Protein AF-A0A8T4E6E9-F1 (afdb_monomer)

Radius of gyration: 22.03 Å; Cα contacts (8 Å, |Δi|>4): 291; chains: 1; bounding box: 49×46×66 Å

Nearest PDB structures (foldseek):
  2xub-assembly1_A  TM=7.483E-01  e=3.415E-03  Homo sapiens
  7ast-assembly1_X  TM=7.505E-01  e=7.362E-03  Homo sapiens
  3fm5-assembly3_D  TM=5.997E-01  e=1.081E-02  Rhodococcus jostii RHA1
  8rxh-assembly1_Sa  TM=5.575E-01  e=7.362E-03  Leishmania major strain Friedlin
  3e6m-assembly1_B  TM=6.150E-01  e=2.824E-02  Ruegeria pomeroyi

Secondary structure (DSSP, 8-state):
-BHHHH-BSS---EETT-BHHHHHHHHHHHT-SEEEEEETTEEEEEEEHHHHHHHHS-HHHHHS-TT-PPPHHHHHT-BHHHH-B--S--B-TTSBHHHHHHHHHHS-SEEEEEETTEEEEEEEHHHHHHHHHHHHHHHHHHHTTS----S-----HHHHHHHHT-SSS-EEHHHHHHHHTS-HHHHHHHHHHHHHTTSEEEEEETTTEEEEEE----

Sequence (218 aa):
MIVRDIMRTNFVSFQADDRLKHILKVFAEKKVSSAPVFDGEDYLGIVSDAMLIKYFLPKKFLFWNAKKEIPIESIKNIIAKNLARKGRMYLKPEQKVESVAVRVSRGDACIPVIENKRVVGIVRKEDLVVKVLLKHFAKKAGEKKMGTERGKELHTELDKILEMVNDGGEVPAWSIAKKLGISLKTVETLAESLERHHLVKTRYAWLGGMKLRRIEDG

Mean predicted aligned error: 14.83 Å

pLDDT: mean 81.07, std 17.16, range [32.94, 98.44]

Foldseek 3Di:
DWQLLLWDQDDDEEEQQAAPVNVVVCCVVVVHFKHWYAPVQATQAMAGVVQVCCVQPPVVCVVPPVPDDDPCVVRGRDGPNVRGDHFPAAAERGHDCVVCLVVQLVGDQWHFHDDPNGRRGIHGNVSCVLSVVVVVLVVVVVCVVPDDDDDDDPPDLLNQVLVVQPPQDKAFLVVSCVVVVHDSVVSVVSQVSCVVVQQWDWDQDPPGGIIIHGDDDD

Structure (mmCIF, N/CA/C/O backbone):
data_AF-A0A8T4E6E9-F1
#
_entry.id   AF-A0A8T4E6E9-F1
#
loop_
_atom_site.group_PDB
_atom_site.id
_atom_site.type_symbol
_atom_site.label_atom_id
_atom_site.label_alt_id
_atom_site.label_comp_id
_atom_site.label_asym_id
_atom_site.label_entity_id
_atom_site.label_seq_id
_atom_site.pdbx_PDB_ins_code
_atom_site.Cartn_x
_atom_site.Cartn_y
_atom_site.Cartn_z
_atom_site.occupancy
_atom_site.B_iso_or_equiv
_atom_site.auth_seq_id
_atom_site.auth_comp_id
_atom_site.auth_asym_id
_atom_site.auth_atom_id
_atom_site.pdbx_PDB_model_num
ATOM 1 N N . MET A 1 1 ? 4.117 13.426 -15.864 1.00 86.06 1 MET A N 1
ATOM 2 C CA . MET A 1 1 ? 3.326 12.261 -15.381 1.00 86.06 1 MET A CA 1
ATOM 3 C C . MET A 1 1 ? 2.461 12.720 -14.220 1.00 86.06 1 MET A C 1
ATOM 5 O O . MET A 1 1 ? 2.935 13.557 -13.459 1.00 86.06 1 MET A O 1
ATOM 9 N N . ILE A 1 2 ? 1.230 12.229 -14.082 1.00 94.44 2 ILE A N 1
ATOM 10 C CA . ILE A 1 2 ? 0.338 12.614 -12.970 1.00 94.44 2 ILE A CA 1
ATOM 11 C C . ILE A 1 2 ? 0.169 11.481 -11.956 1.00 94.44 2 ILE A C 1
ATOM 13 O O . ILE A 1 2 ? 0.493 10.331 -12.242 1.00 94.44 2 ILE A O 1
ATOM 17 N N . VAL A 1 3 ? -0.319 11.799 -10.757 1.00 95.94 3 VAL A N 1
ATOM 18 C CA . VAL A 1 3 ? -0.557 10.826 -9.678 1.00 95.94 3 VAL A CA 1
ATOM 19 C C . VAL A 1 3 ? -1.464 9.687 -10.143 1.00 95.94 3 VAL A C 1
ATOM 21 O O . VAL A 1 3 ? -1.190 8.534 -9.816 1.00 95.94 3 VAL A O 1
ATOM 24 N N . ARG A 1 4 ? -2.482 9.979 -10.962 1.00 95.06 4 ARG A N 1
ATOM 25 C CA . ARG A 1 4 ? -3.377 8.975 -11.563 1.00 95.06 4 ARG A CA 1
ATOM 26 C C . ARG A 1 4 ? -2.624 7.891 -12.346 1.00 95.06 4 ARG A C 1
ATOM 28 O O . ARG A 1 4 ? -3.029 6.736 -12.304 1.00 95.06 4 ARG A O 1
ATOM 35 N N . ASP A 1 5 ? -1.503 8.241 -12.981 1.00 89.88 5 ASP A N 1
ATOM 36 C CA . ASP A 1 5 ? -0.676 7.300 -13.751 1.00 89.88 5 ASP A CA 1
ATOM 37 C C . ASP A 1 5 ? 0.045 6.288 -12.843 1.00 89.88 5 ASP A C 1
ATOM 39 O O . ASP A 1 5 ? 0.384 5.183 -13.270 1.00 89.88 5 ASP A O 1
ATOM 43 N N . ILE A 1 6 ? 0.326 6.671 -11.591 1.00 91.25 6 ILE A N 1
ATOM 44 C CA . ILE A 1 6 ? 1.133 5.866 -10.667 1.00 91.25 6 ILE A CA 1
ATOM 45 C C . ILE A 1 6 ? 0.334 5.250 -9.522 1.00 91.25 6 ILE A C 1
ATOM 47 O O . ILE A 1 6 ? 0.779 4.254 -8.949 1.00 91.25 6 ILE A O 1
ATOM 51 N N . MET A 1 7 ? -0.848 5.775 -9.206 1.00 94.06 7 MET A N 1
ATOM 52 C CA . MET A 1 7 ? -1.654 5.263 -8.103 1.00 94.06 7 MET A CA 1
ATOM 53 C C . MET A 1 7 ? -2.074 3.806 -8.322 1.00 94.06 7 MET A C 1
ATOM 55 O O . MET A 1 7 ? -2.117 3.289 -9.443 1.00 94.06 7 MET A O 1
ATOM 59 N N . ARG A 1 8 ? -2.366 3.123 -7.220 1.00 93.69 8 ARG A N 1
ATOM 60 C CA . ARG A 1 8 ? -3.008 1.810 -7.200 1.00 93.69 8 ARG A CA 1
ATOM 61 C C . ARG A 1 8 ? -4.472 1.999 -6.847 1.00 93.69 8 ARG A C 1
ATOM 63 O O . ARG A 1 8 ? -4.766 2.599 -5.818 1.00 93.69 8 ARG A O 1
ATOM 70 N N . THR A 1 9 ? -5.361 1.474 -7.680 1.00 94.19 9 THR A N 1
ATOM 71 C CA . THR A 1 9 ? -6.816 1.477 -7.451 1.00 94.19 9 THR A CA 1
ATOM 72 C C . THR A 1 9 ? -7.289 0.201 -6.761 1.00 94.19 9 THR A C 1
ATOM 74 O O . THR A 1 9 ? -8.241 0.244 -5.995 1.00 94.19 9 THR A O 1
ATOM 77 N N . ASN A 1 10 ? -6.582 -0.915 -6.957 1.00 92.06 10 ASN A N 1
ATOM 78 C CA . ASN A 1 10 ? -6.750 -2.126 -6.161 1.00 92.06 10 ASN A CA 1
ATOM 79 C C . ASN A 1 10 ? -5.718 -2.137 -5.027 1.00 92.06 10 ASN A C 1
ATOM 81 O O . ASN A 1 10 ? -4.511 -2.271 -5.268 1.00 92.06 10 ASN A O 1
ATOM 85 N N . PHE A 1 11 ? -6.184 -1.950 -3.796 1.00 94.50 11 PHE A N 1
ATOM 86 C CA . PHE A 1 11 ? -5.339 -1.875 -2.615 1.00 94.50 11 PHE A CA 1
ATOM 87 C C . PHE A 1 11 ? -5.984 -2.559 -1.414 1.00 94.50 11 PHE A C 1
ATOM 89 O O . PHE A 1 11 ? -7.198 -2.648 -1.293 1.00 94.50 11 PHE A O 1
ATOM 96 N N . VAL A 1 12 ? -5.130 -3.028 -0.506 1.00 96.12 12 VAL A N 1
ATOM 97 C CA . VAL A 1 12 ? -5.556 -3.530 0.801 1.00 96.12 12 VAL A CA 1
ATOM 98 C C . VAL A 1 12 ? -6.102 -2.368 1.628 1.00 96.12 12 VAL A C 1
ATOM 100 O O . VAL A 1 12 ? -5.441 -1.333 1.733 1.00 96.12 12 VAL A O 1
ATOM 103 N N . SER A 1 13 ? -7.254 -2.579 2.251 1.00 97.19 13 SER A N 1
ATOM 104 C CA . SER A 1 13 ? -7.888 -1.686 3.219 1.00 97.19 13 SER A CA 1
ATOM 105 C C . SER A 1 13 ? -8.542 -2.494 4.336 1.00 97.19 13 SER A C 1
ATOM 107 O O . SER A 1 13 ? -8.734 -3.699 4.186 1.00 97.19 13 SER A O 1
ATOM 109 N N . PHE A 1 14 ? -8.909 -1.819 5.422 1.00 98.31 14 PHE A N 1
ATOM 110 C CA . PHE A 1 14 ? -9.628 -2.411 6.550 1.00 98.31 14 PHE A CA 1
ATOM 111 C C . PHE A 1 14 ? -10.886 -1.614 6.886 1.00 98.31 14 PHE A C 1
ATOM 113 O O . PHE A 1 14 ? -10.935 -0.405 6.648 1.00 98.31 14 PHE A O 1
ATOM 120 N N . GLN A 1 15 ? -11.872 -2.285 7.464 1.00 98.44 15 GLN A N 1
ATOM 121 C CA . GLN A 1 15 ? -13.017 -1.665 8.119 1.00 98.44 15 GLN A CA 1
ATOM 122 C C . GLN A 1 15 ? -12.699 -1.353 9.584 1.00 98.44 15 GLN A C 1
ATOM 124 O O . GLN A 1 15 ? -11.760 -1.887 10.175 1.00 98.44 15 GLN A O 1
ATOM 129 N N . ALA A 1 16 ? -13.455 -0.432 10.172 1.00 98.19 16 ALA A N 1
ATOM 130 C CA . ALA A 1 16 ? -13.197 0.129 11.491 1.00 98.19 16 ALA A CA 1
ATOM 131 C C . ALA A 1 16 ? -13.168 -0.936 12.603 1.00 98.19 16 ALA A C 1
ATOM 133 O O . ALA A 1 16 ? -12.412 -0.794 13.570 1.00 98.19 16 ALA A O 1
ATOM 134 N N . ASP A 1 17 ? -13.962 -1.992 12.446 1.00 97.94 17 ASP A N 1
ATOM 135 C CA . ASP A 1 17 ? -14.142 -3.121 13.356 1.00 97.94 17 ASP A CA 1
ATOM 136 C C . ASP A 1 17 ? -13.163 -4.287 13.113 1.00 97.94 17 ASP A C 1
ATOM 138 O O . ASP A 1 17 ? -13.112 -5.221 13.921 1.00 97.94 17 ASP A O 1
ATOM 142 N N . ASP A 1 18 ? -12.322 -4.214 12.073 1.00 98.00 18 ASP A N 1
ATOM 143 C CA . ASP A 1 18 ? -11.308 -5.233 11.805 1.00 98.00 18 ASP A CA 1
ATOM 144 C C . ASP A 1 18 ? -10.336 -5.369 12.977 1.00 98.00 18 ASP A C 1
ATOM 146 O O . ASP A 1 18 ? -9.702 -4.412 13.426 1.00 98.00 18 ASP A O 1
ATOM 150 N N . ARG A 1 19 ? -10.168 -6.600 13.464 1.00 96.06 19 ARG A N 1
ATOM 151 C CA . ARG A 1 19 ? -9.302 -6.888 14.614 1.00 96.06 19 ARG A CA 1
ATOM 152 C C . ARG A 1 19 ? -7.826 -6.809 14.243 1.00 96.06 19 ARG A C 1
ATOM 154 O O . ARG A 1 19 ? -7.421 -7.256 13.170 1.00 96.06 19 ARG A O 1
ATOM 161 N N . LEU A 1 20 ? -6.985 -6.408 15.198 1.00 94.00 20 LEU A N 1
ATOM 162 C CA . LEU A 1 20 ? -5.522 -6.388 15.055 1.00 94.00 20 LEU A CA 1
ATOM 163 C C . LEU A 1 20 ? -4.954 -7.704 14.499 1.00 94.00 20 LEU A C 1
ATOM 165 O O . LEU A 1 20 ? -4.081 -7.682 13.636 1.00 94.00 20 LEU A O 1
ATOM 169 N N . LYS A 1 21 ? -5.470 -8.857 14.947 1.00 92.38 21 LYS A N 1
ATOM 170 C CA . LYS A 1 21 ? -5.057 -10.174 14.432 1.00 92.38 21 LYS A CA 1
ATOM 171 C C . LYS A 1 21 ? -5.261 -10.294 12.917 1.00 92.38 21 LYS A C 1
ATOM 173 O O . LYS A 1 21 ? -4.400 -10.844 12.234 1.00 92.38 21 LYS A O 1
ATOM 178 N N . HIS A 1 22 ? -6.386 -9.798 12.399 1.00 95.50 22 HIS A N 1
ATOM 179 C CA . HIS A 1 22 ? -6.665 -9.794 10.965 1.00 95.50 22 HIS A CA 1
ATOM 180 C C . HIS A 1 22 ? -5.711 -8.850 10.227 1.00 95.50 22 HIS A C 1
ATOM 182 O O . HIS A 1 22 ? -5.086 -9.265 9.253 1.00 95.50 22 HIS A O 1
ATOM 188 N N . ILE A 1 23 ? -5.507 -7.638 10.754 1.00 95.62 23 ILE A N 1
ATOM 189 C CA . ILE A 1 23 ? -4.577 -6.647 10.192 1.00 95.62 23 ILE A CA 1
ATOM 190 C C . ILE A 1 23 ? -3.166 -7.233 10.048 1.00 95.62 23 ILE A C 1
ATOM 192 O O . ILE A 1 23 ? -2.586 -7.192 8.964 1.00 95.62 23 ILE A O 1
ATOM 196 N N . LEU A 1 24 ? -2.631 -7.832 11.118 1.00 92.75 24 LEU A N 1
ATOM 197 C CA . LEU A 1 24 ? -1.299 -8.447 11.124 1.00 92.75 24 LEU A CA 1
ATOM 198 C C . LEU A 1 24 ? -1.190 -9.607 10.125 1.00 92.75 24 LEU A C 1
ATOM 200 O O . LEU A 1 24 ? -0.190 -9.711 9.414 1.00 92.75 24 LEU A O 1
ATOM 204 N N . LYS A 1 25 ? -2.225 -10.453 10.038 1.00 94.50 25 LYS A N 1
ATOM 205 C CA . LYS A 1 25 ? -2.287 -11.554 9.066 1.00 94.50 25 LYS A CA 1
ATOM 206 C C . LYS A 1 25 ? -2.236 -11.023 7.631 1.00 94.50 25 LYS A C 1
ATOM 208 O O . LYS A 1 25 ? -1.412 -11.475 6.843 1.00 94.50 25 LYS A O 1
ATOM 213 N N . VAL A 1 26 ? -3.063 -10.028 7.309 1.00 96.19 26 VAL A N 1
ATOM 214 C CA . VAL A 1 26 ? -3.109 -9.421 5.971 1.00 96.19 26 VAL A CA 1
ATOM 215 C C . VAL A 1 26 ? -1.792 -8.725 5.626 1.00 96.19 26 VAL A C 1
ATOM 217 O O . VAL A 1 26 ? -1.316 -8.860 4.500 1.00 96.19 26 VAL A O 1
ATOM 220 N N . PHE A 1 27 ? -1.168 -8.023 6.575 1.00 93.19 27 PHE A N 1
ATOM 221 C CA . PHE A 1 27 ? 0.150 -7.409 6.381 1.00 93.19 27 PHE A CA 1
ATOM 222 C C . PHE A 1 27 ? 1.214 -8.444 6.005 1.00 93.19 27 PHE A C 1
ATOM 224 O O . PHE A 1 27 ? 1.937 -8.245 5.025 1.00 93.19 27 PHE A O 1
ATOM 231 N N . ALA A 1 28 ? 1.257 -9.573 6.719 1.00 89.44 28 ALA A N 1
ATOM 232 C CA . ALA A 1 28 ? 2.180 -10.667 6.433 1.00 89.44 28 ALA A CA 1
ATOM 233 C C . ALA A 1 28 ? 1.902 -11.326 5.068 1.00 89.44 28 ALA A C 1
ATOM 235 O O . ALA A 1 28 ? 2.810 -11.463 4.249 1.00 89.44 28 ALA A O 1
ATOM 236 N N . GLU A 1 29 ? 0.647 -11.687 4.791 1.00 93.62 29 GLU A N 1
ATOM 237 C CA . GLU A 1 29 ? 0.257 -12.407 3.570 1.00 93.62 29 GLU A CA 1
ATOM 238 C C . GLU A 1 29 ? 0.393 -11.554 2.306 1.00 93.62 29 GLU A C 1
ATOM 240 O O . GLU A 1 29 ? 0.861 -12.028 1.271 1.00 93.62 29 GLU A O 1
ATOM 245 N N . LYS A 1 30 ? -0.015 -10.282 2.372 1.00 90.75 30 LYS A N 1
ATOM 246 C CA . LYS A 1 30 ? 0.002 -9.366 1.222 1.00 90.75 30 LYS A CA 1
ATOM 247 C C . LYS A 1 30 ? 1.312 -8.592 1.097 1.00 90.75 30 LYS A C 1
ATOM 249 O O . LYS A 1 30 ? 1.458 -7.832 0.140 1.00 90.75 30 LYS A O 1
ATOM 254 N N . LYS A 1 31 ? 2.254 -8.782 2.032 1.00 88.69 31 LYS A N 1
ATOM 255 C CA . LYS A 1 31 ? 3.541 -8.069 2.105 1.00 88.69 31 LYS A CA 1
ATOM 256 C C . LYS A 1 31 ? 3.346 -6.550 2.053 1.00 88.69 31 LYS A C 1
ATOM 258 O O . LYS A 1 31 ? 3.978 -5.848 1.264 1.00 88.69 31 LYS A O 1
ATOM 263 N N . VAL A 1 32 ? 2.417 -6.048 2.867 1.00 90.50 32 VAL A N 1
ATOM 264 C CA . VAL A 1 32 ? 2.116 -4.615 2.985 1.00 90.50 32 VAL A CA 1
ATOM 265 C C . VAL A 1 32 ? 2.365 -4.156 4.416 1.00 90.50 32 VAL A C 1
ATOM 267 O O . VAL A 1 32 ? 2.045 -4.865 5.360 1.00 90.50 32 VAL A O 1
ATOM 270 N N . SER A 1 33 ? 2.926 -2.962 4.574 1.00 90.56 33 SER A N 1
ATOM 271 C CA . SER A 1 33 ? 3.260 -2.368 5.878 1.00 90.56 33 SER A CA 1
ATOM 272 C C . SER A 1 33 ? 2.248 -1.323 6.342 1.00 90.56 33 SER A C 1
ATOM 274 O O . SER A 1 33 ? 2.313 -0.837 7.469 1.00 90.56 33 SER A O 1
ATOM 276 N N . SER A 1 34 ? 1.321 -0.925 5.469 1.00 93.88 34 SER A N 1
ATOM 277 C CA . SER A 1 34 ? 0.279 0.046 5.787 1.00 93.88 34 SER A CA 1
ATOM 278 C C . SER A 1 34 ? -0.921 -0.058 4.853 1.00 93.88 34 SER A C 1
ATOM 280 O O . SER A 1 34 ? -0.789 -0.489 3.703 1.00 93.88 34 SER A O 1
ATOM 282 N N . ALA A 1 35 ? -2.085 0.346 5.359 1.00 96.06 35 ALA A N 1
ATOM 283 C CA . ALA A 1 35 ? -3.343 0.333 4.626 1.00 96.06 35 ALA A CA 1
ATOM 284 C C . ALA A 1 35 ? -4.316 1.412 5.146 1.00 96.06 35 ALA A C 1
ATOM 286 O O . ALA A 1 35 ? -4.286 1.736 6.339 1.00 96.06 35 ALA A O 1
ATOM 287 N N . PRO A 1 36 ? -5.186 1.958 4.279 1.00 96.81 36 PRO A N 1
ATOM 288 C CA . PRO A 1 36 ? -6.325 2.777 4.687 1.00 96.81 36 PRO A CA 1
ATOM 289 C C . PRO A 1 36 ? -7.320 2.004 5.566 1.00 96.81 36 PRO A C 1
ATOM 291 O O . PRO A 1 36 ? -7.522 0.804 5.378 1.00 96.81 36 PRO A O 1
ATOM 294 N N . VAL A 1 37 ? -7.967 2.717 6.484 1.00 97.88 37 VAL A N 1
ATOM 295 C CA . VAL A 1 37 ? -9.061 2.234 7.333 1.00 97.88 37 VAL A CA 1
ATOM 296 C C . VAL A 1 37 ? -10.310 3.061 7.047 1.00 97.88 37 VAL A C 1
ATOM 298 O O . VAL A 1 37 ? -10.226 4.292 6.985 1.00 97.88 37 VAL A O 1
ATOM 301 N N . PHE A 1 38 ? -11.449 2.390 6.911 1.00 97.62 38 PHE A N 1
ATOM 302 C CA . PHE A 1 38 ? -12.749 2.990 6.624 1.00 97.62 38 PHE A CA 1
ATOM 303 C C . PHE A 1 38 ? -13.790 2.623 7.688 1.00 97.62 38 PHE A C 1
ATOM 305 O O . PHE A 1 38 ? -13.660 1.597 8.343 1.00 97.62 38 PHE A O 1
ATOM 312 N N . ASP A 1 39 ? -14.804 3.464 7.864 1.00 97.44 39 ASP A N 1
ATOM 313 C CA . ASP A 1 39 ? -16.042 3.178 8.598 1.00 97.44 39 ASP A CA 1
ATOM 314 C C . ASP A 1 39 ? -17.174 3.217 7.562 1.00 97.44 39 ASP A C 1
ATOM 316 O 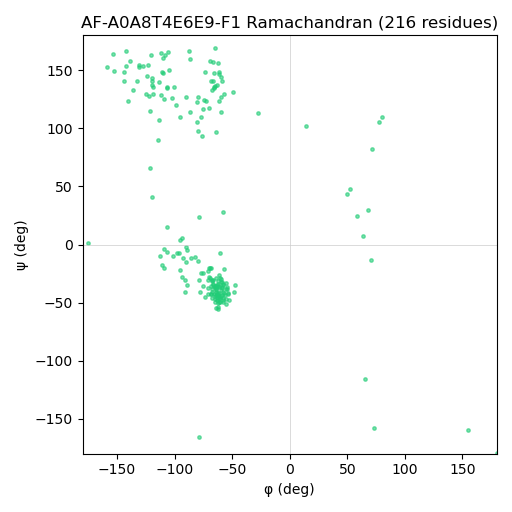O . ASP A 1 39 ? -17.659 4.287 7.192 1.00 97.44 39 ASP A O 1
ATOM 320 N N . GLY A 1 40 ? -17.475 2.070 6.949 1.00 95.94 40 GLY A N 1
ATOM 321 C CA . GLY A 1 40 ? -18.289 2.039 5.735 1.00 95.94 40 GLY A CA 1
ATOM 322 C C . GLY A 1 40 ? -17.563 2.717 4.568 1.00 95.94 40 GLY A C 1
ATOM 323 O O . GLY A 1 40 ? -16.519 2.237 4.120 1.00 95.94 40 GLY A O 1
ATOM 324 N N . GLU A 1 41 ? -18.111 3.830 4.071 1.00 93.19 41 GLU A N 1
ATOM 325 C CA . GLU A 1 41 ? -17.495 4.640 3.006 1.00 93.19 41 GLU A CA 1
ATOM 326 C C . GLU A 1 41 ? -16.560 5.737 3.542 1.00 93.19 41 GLU A C 1
ATOM 328 O O . GLU A 1 41 ? -15.747 6.291 2.791 1.00 93.19 41 GLU A O 1
ATOM 333 N N . ASP A 1 42 ? -16.641 6.045 4.838 1.00 94.69 42 ASP A N 1
ATOM 334 C CA . ASP A 1 42 ? -15.903 7.150 5.433 1.00 94.69 42 ASP A CA 1
ATOM 335 C C . ASP A 1 42 ? -14.461 6.754 5.728 1.00 94.69 42 ASP A C 1
ATOM 337 O O . ASP A 1 42 ? -14.168 5.832 6.486 1.00 94.69 42 ASP A O 1
ATOM 341 N N . TYR A 1 43 ? -13.516 7.492 5.156 1.00 95.50 43 TYR A N 1
ATOM 342 C CA . TYR A 1 43 ? -12.099 7.271 5.408 1.00 95.50 43 TYR A CA 1
ATOM 343 C C . TYR A 1 43 ? -11.685 7.792 6.796 1.00 95.50 43 TYR A C 1
ATOM 345 O O . TYR A 1 43 ? -11.699 8.998 7.056 1.00 95.50 43 TYR A O 1
ATOM 353 N N . LEU A 1 44 ? -11.245 6.886 7.674 1.00 95.88 44 LEU A N 1
ATOM 354 C CA . LEU A 1 44 ? -10.837 7.209 9.046 1.00 95.88 44 LEU A CA 1
ATOM 355 C C . LEU A 1 44 ? -9.355 7.579 9.167 1.00 95.88 44 LEU A C 1
ATOM 357 O O . LEU A 1 44 ? -8.973 8.406 10.001 1.00 95.88 44 LEU A O 1
ATOM 361 N N . GLY A 1 45 ? -8.493 6.943 8.375 1.00 95.38 45 GLY A N 1
ATOM 362 C CA . GLY A 1 45 ? -7.050 7.094 8.515 1.00 95.38 45 GLY A CA 1
ATOM 363 C C . GLY A 1 45 ? -6.263 5.907 7.980 1.00 95.38 45 GLY A C 1
ATOM 364 O O . GLY A 1 45 ? -6.753 5.111 7.190 1.00 95.38 45 GLY A O 1
ATOM 365 N N . ILE A 1 46 ? -5.020 5.783 8.432 1.00 95.56 46 ILE A N 1
ATOM 366 C CA . ILE A 1 46 ? -4.081 4.742 8.017 1.00 95.56 46 ILE A CA 1
ATOM 367 C C . ILE A 1 46 ? -3.684 3.921 9.237 1.00 95.56 46 ILE A C 1
ATOM 369 O O . ILE A 1 46 ? -3.386 4.477 10.300 1.00 95.56 46 ILE A O 1
ATOM 373 N N . VAL A 1 47 ? -3.625 2.602 9.066 1.00 95.81 47 VAL A N 1
ATOM 374 C CA . VAL A 1 47 ? -2.908 1.699 9.967 1.00 95.81 47 VAL A CA 1
ATOM 375 C C . VAL A 1 47 ? -1.563 1.333 9.345 1.00 95.81 47 VAL A C 1
ATOM 377 O O . VAL A 1 47 ? -1.485 1.075 8.145 1.00 95.81 47 VAL A O 1
ATOM 380 N N . SER A 1 48 ? -0.488 1.350 10.135 1.00 92.94 48 SER A N 1
ATOM 381 C CA . SER A 1 48 ? 0.864 1.012 9.683 1.00 92.94 48 SER A CA 1
ATOM 382 C C . SER A 1 48 ? 1.659 0.286 10.756 1.00 92.94 48 SER A C 1
ATOM 384 O O . SER A 1 48 ? 1.496 0.559 11.945 1.00 92.94 48 SER A O 1
ATOM 386 N N . ASP A 1 49 ? 2.559 -0.598 10.339 1.00 88.75 49 ASP A N 1
ATOM 387 C CA . ASP A 1 49 ? 3.500 -1.302 11.212 1.00 88.75 49 ASP A CA 1
ATOM 388 C C . ASP A 1 49 ? 4.323 -0.347 12.094 1.00 88.75 49 ASP A C 1
ATOM 390 O O . ASP A 1 49 ? 4.437 -0.567 13.295 1.00 88.75 49 ASP A O 1
ATOM 394 N N . ALA A 1 50 ? 4.800 0.775 11.553 1.00 85.12 50 ALA A N 1
ATOM 395 C CA . ALA A 1 50 ? 5.532 1.799 12.290 1.00 85.12 50 ALA A CA 1
ATOM 396 C C . ALA A 1 50 ? 4.702 2.398 13.435 1.00 85.12 50 ALA A C 1
ATOM 398 O O . ALA A 1 50 ? 5.250 2.789 14.469 1.00 85.12 50 ALA A O 1
ATOM 399 N N . MET A 1 51 ? 3.380 2.485 13.264 1.00 85.38 51 MET A N 1
ATOM 400 C CA . MET A 1 51 ? 2.470 2.891 14.328 1.00 85.38 51 MET A CA 1
ATOM 401 C C . MET A 1 51 ? 2.203 1.746 15.309 1.00 85.38 51 MET A C 1
ATOM 403 O O . MET A 1 51 ? 2.246 2.003 16.509 1.00 85.38 51 MET A O 1
ATOM 407 N N . LEU A 1 52 ? 2.030 0.503 14.844 1.00 85.94 52 LEU A N 1
ATOM 408 C CA . LEU A 1 52 ? 1.899 -0.663 15.729 1.00 85.94 52 LEU A CA 1
ATOM 409 C C . LEU A 1 52 ? 3.132 -0.818 16.631 1.00 85.94 52 LEU A C 1
ATOM 411 O O . LEU A 1 52 ? 2.985 -0.997 17.835 1.00 85.94 52 LEU A O 1
ATOM 415 N N . ILE A 1 53 ? 4.341 -0.648 16.088 1.00 80.88 53 ILE A N 1
ATOM 416 C CA . ILE A 1 53 ? 5.589 -0.655 16.863 1.00 80.88 53 ILE A CA 1
ATOM 417 C C . ILE A 1 53 ? 5.535 0.421 17.948 1.00 80.88 53 ILE A C 1
ATOM 419 O O . ILE A 1 53 ? 5.766 0.129 19.113 1.00 80.88 53 ILE A O 1
ATOM 423 N N . LYS A 1 54 ? 5.177 1.663 17.605 1.00 76.94 54 LYS A N 1
ATOM 424 C CA . LYS A 1 54 ? 5.065 2.745 18.600 1.00 76.94 54 LYS A CA 1
ATOM 425 C C . LYS A 1 54 ? 3.998 2.473 19.660 1.00 76.94 54 LYS A C 1
ATOM 427 O O . LYS A 1 54 ? 4.163 2.907 20.796 1.00 76.94 54 LYS A O 1
ATOM 432 N N . TYR A 1 55 ? 2.912 1.811 19.274 1.00 77.06 55 TYR A N 1
ATOM 433 C CA . TYR A 1 55 ? 1.788 1.503 20.149 1.00 77.06 55 TYR A CA 1
ATOM 434 C C . TYR A 1 55 ? 2.130 0.384 21.144 1.00 77.06 55 TYR A C 1
ATOM 436 O O . TYR A 1 55 ? 1.848 0.516 22.331 1.00 77.06 55 TYR A O 1
ATOM 444 N N . PHE A 1 56 ? 2.772 -0.693 20.680 1.00 74.38 56 PHE A N 1
ATOM 445 C CA . PHE A 1 56 ? 3.057 -1.888 21.485 1.00 74.38 56 PHE A CA 1
ATOM 446 C C . PHE A 1 56 ? 4.451 -1.912 22.121 1.00 74.38 56 PHE A C 1
ATOM 448 O O . PHE A 1 56 ? 4.650 -2.604 23.114 1.00 74.38 56 PHE A O 1
ATOM 455 N N . LEU A 1 57 ? 5.411 -1.154 21.586 1.00 69.69 57 LEU A N 1
ATOM 456 C CA . LEU A 1 57 ? 6.792 -1.079 22.073 1.00 69.69 57 LEU A CA 1
ATOM 457 C C . LEU A 1 57 ? 7.147 0.367 22.468 1.00 69.69 57 LEU A C 1
ATOM 459 O O . LEU A 1 57 ? 7.990 1.007 21.826 1.00 69.69 57 LEU A O 1
ATOM 463 N N . PRO A 1 58 ? 6.519 0.937 23.516 1.00 62.75 58 PRO A N 1
ATOM 464 C CA . PRO A 1 58 ? 6.917 2.247 24.016 1.00 62.75 58 PRO A CA 1
ATOM 465 C C . PRO A 1 58 ? 8.382 2.202 24.470 1.00 62.75 58 PRO A C 1
ATOM 467 O O . PRO A 1 58 ? 8.828 1.209 25.035 1.00 62.75 58 PRO A O 1
ATOM 470 N N . LYS A 1 59 ? 9.141 3.292 24.275 1.00 56.75 59 LYS A N 1
ATOM 471 C CA . LYS A 1 59 ? 10.595 3.347 24.551 1.00 56.75 59 LYS A CA 1
ATOM 472 C C . LYS A 1 59 ? 10.995 2.776 25.922 1.00 56.75 59 LYS A C 1
ATOM 474 O O . LYS A 1 59 ? 12.027 2.131 26.021 1.00 56.75 59 LYS A O 1
ATOM 479 N N . LYS A 1 60 ? 10.165 2.953 26.960 1.00 52.81 60 LYS A N 1
ATOM 480 C CA . LYS A 1 60 ? 10.391 2.402 28.313 1.00 52.81 60 LYS A CA 1
ATOM 481 C C . LYS A 1 60 ? 10.492 0.868 28.343 1.00 52.81 60 LYS A C 1
ATOM 483 O O . LYS A 1 60 ? 11.199 0.330 29.182 1.00 52.81 60 LYS A O 1
ATOM 488 N N . PHE A 1 61 ? 9.821 0.185 27.420 1.00 53.62 61 PHE A N 1
ATOM 489 C CA . PHE A 1 61 ? 9.833 -1.270 27.259 1.00 53.62 61 PHE A CA 1
ATOM 490 C C . PHE A 1 61 ? 11.128 -1.787 26.617 1.00 53.62 61 PHE A C 1
ATOM 492 O O . PHE A 1 61 ? 11.513 -2.927 26.833 1.00 53.62 61 PHE A O 1
ATOM 499 N N . LEU A 1 62 ? 11.826 -0.938 25.855 1.00 54.12 62 LEU A N 1
ATOM 500 C CA . LEU A 1 62 ? 13.104 -1.281 25.226 1.00 54.12 62 LEU A CA 1
ATOM 501 C C . LEU A 1 62 ? 14.274 -1.254 26.229 1.00 54.12 62 LEU A C 1
ATOM 503 O O . LEU A 1 62 ? 15.276 -1.926 26.017 1.00 54.12 62 LEU A O 1
ATOM 507 N N . PHE A 1 63 ? 14.135 -0.490 27.322 1.00 51.81 63 PHE A N 1
ATOM 508 C CA . PHE A 1 63 ? 15.174 -0.289 28.343 1.00 51.81 63 PHE A CA 1
ATOM 509 C C . PHE A 1 63 ? 14.901 -1.019 29.672 1.00 51.81 63 PHE A C 1
ATOM 511 O O . PHE A 1 63 ? 15.766 -1.038 30.542 1.00 51.81 63 PHE A O 1
ATOM 518 N N . TRP A 1 64 ? 13.733 -1.648 29.838 1.00 44.81 64 TRP A N 1
ATOM 519 C CA . TRP A 1 64 ? 13.389 -2.457 31.010 1.00 44.81 64 TRP A CA 1
ATOM 520 C C . TRP A 1 64 ? 13.257 -3.914 30.563 1.00 44.81 64 TRP A C 1
ATOM 522 O O . TRP A 1 64 ? 12.312 -4.228 29.853 1.00 44.81 64 TRP A O 1
ATOM 532 N N . ASN A 1 65 ? 14.228 -4.764 30.928 1.00 45.59 65 ASN A N 1
ATOM 533 C CA . ASN A 1 65 ? 14.287 -6.223 30.722 1.00 45.59 65 ASN A CA 1
ATOM 534 C C . ASN A 1 65 ? 13.267 -6.794 29.716 1.00 45.59 65 ASN A C 1
ATOM 536 O O . ASN A 1 65 ? 12.112 -7.027 30.073 1.00 45.59 65 ASN A O 1
ATOM 540 N N . ALA A 1 66 ? 13.742 -7.091 28.501 1.00 51.47 66 ALA A N 1
ATOM 541 C CA . ALA A 1 66 ? 13.038 -7.606 27.317 1.00 51.47 66 ALA A CA 1
ATOM 542 C C . ALA A 1 66 ? 12.290 -8.961 27.475 1.00 51.47 66 ALA A C 1
ATOM 544 O O . ALA A 1 66 ? 12.155 -9.715 26.517 1.00 51.47 66 ALA A O 1
ATOM 545 N N . LYS A 1 67 ? 11.822 -9.300 28.679 1.00 50.91 67 LYS A N 1
ATOM 546 C CA . LYS A 1 67 ? 11.141 -10.551 29.037 1.00 50.91 67 LYS A CA 1
ATOM 547 C C . LYS A 1 67 ? 9.648 -10.398 29.338 1.00 50.91 67 LYS A C 1
ATOM 549 O O . LYS A 1 67 ? 8.999 -11.403 29.602 1.00 50.91 67 LYS A O 1
ATOM 554 N N . LYS A 1 68 ? 9.075 -9.187 29.339 1.00 57.03 68 LYS A N 1
ATOM 555 C CA . LYS A 1 68 ? 7.616 -9.057 29.482 1.00 57.03 68 LYS A CA 1
ATOM 556 C C . LYS A 1 68 ? 6.949 -9.312 28.134 1.00 57.03 68 LYS A C 1
ATOM 558 O O . LYS A 1 68 ? 6.993 -8.472 27.242 1.00 57.03 68 LYS A O 1
ATOM 563 N N . GLU A 1 69 ? 6.341 -10.481 27.998 1.00 62.97 69 GLU A N 1
ATOM 564 C CA . GLU A 1 69 ? 5.436 -10.788 26.895 1.00 62.97 69 GLU A CA 1
ATOM 565 C C . GLU A 1 69 ? 4.263 -9.799 26.899 1.00 62.97 69 GLU A C 1
ATOM 567 O O . GLU A 1 69 ? 3.750 -9.425 27.958 1.00 62.97 69 GLU A O 1
ATOM 572 N N . ILE A 1 70 ? 3.837 -9.354 25.716 1.00 66.75 70 ILE A N 1
ATOM 573 C CA . ILE A 1 70 ? 2.601 -8.580 25.581 1.00 66.75 70 ILE A CA 1
ATOM 574 C C . ILE A 1 70 ? 1.446 -9.556 25.847 1.00 66.75 70 ILE A C 1
ATOM 576 O O . ILE A 1 70 ? 1.295 -10.510 25.079 1.00 66.75 70 ILE A O 1
ATOM 580 N N . PRO A 1 71 ? 0.614 -9.356 26.888 1.00 69.19 71 PRO A N 1
ATOM 581 C CA . PRO A 1 71 ? -0.478 -10.279 27.174 1.00 69.19 71 PRO A CA 1
ATOM 582 C C . PRO A 1 71 ? -1.443 -10.312 25.987 1.00 69.19 71 PRO A C 1
ATOM 584 O O . PRO A 1 71 ? -1.981 -9.269 25.616 1.00 69.19 71 PRO A O 1
ATOM 587 N N . ILE A 1 72 ? -1.699 -11.487 25.403 1.00 72.25 72 ILE A N 1
ATOM 588 C CA . ILE A 1 72 ? -2.596 -11.625 24.237 1.00 72.25 72 ILE A CA 1
ATOM 589 C C . ILE A 1 72 ? -3.980 -11.023 24.527 1.00 72.25 72 ILE A C 1
ATOM 591 O O . ILE A 1 72 ? -4.562 -10.363 23.665 1.00 72.25 72 ILE A O 1
ATOM 595 N N . GLU A 1 73 ? -4.477 -11.170 25.757 1.00 75.88 73 GLU A N 1
ATOM 596 C CA . GLU A 1 73 ? -5.773 -10.615 26.158 1.00 75.88 73 GLU A CA 1
ATOM 597 C C . GLU A 1 73 ? -5.802 -9.078 26.065 1.00 75.88 73 GLU A C 1
ATOM 599 O O . GLU A 1 73 ? -6.822 -8.505 25.690 1.00 75.88 73 GLU A O 1
ATOM 604 N N . SER A 1 74 ? -4.663 -8.405 26.284 1.00 72.44 74 SER A N 1
ATOM 605 C CA . SER A 1 74 ? -4.557 -6.941 26.173 1.00 72.44 74 SER A CA 1
ATOM 606 C C . SER A 1 74 ? -4.695 -6.417 24.738 1.00 72.44 74 SER A C 1
ATOM 608 O O . SER A 1 74 ? -5.028 -5.250 24.542 1.00 72.44 74 SER A O 1
ATOM 610 N N . ILE A 1 75 ? -4.476 -7.270 23.730 1.00 81.81 75 ILE A N 1
ATOM 611 C CA . ILE A 1 75 ? -4.495 -6.873 22.314 1.00 81.81 75 ILE A CA 1
ATOM 612 C C . ILE A 1 75 ? -5.653 -7.480 21.517 1.00 81.81 75 ILE A C 1
ATOM 614 O O . ILE A 1 75 ? -5.911 -7.076 20.384 1.00 81.81 75 ILE A O 1
ATOM 618 N N . LYS A 1 76 ? -6.377 -8.431 22.110 1.00 84.06 76 LYS A N 1
ATOM 619 C CA . LYS A 1 76 ? -7.468 -9.191 21.485 1.00 84.06 76 LYS A CA 1
ATOM 620 C C . LYS A 1 76 ? -8.638 -8.321 21.023 1.00 84.06 76 LYS A C 1
ATOM 622 O O . LYS A 1 76 ? -9.225 -8.602 19.979 1.00 84.06 76 LYS A O 1
ATOM 627 N N . ASN A 1 77 ? -8.939 -7.267 21.778 1.00 87.62 77 ASN A N 1
ATOM 628 C CA . ASN A 1 77 ? -10.058 -6.359 21.511 1.00 87.62 77 ASN A CA 1
ATOM 629 C C . ASN A 1 77 ? -9.646 -5.105 20.728 1.00 87.62 77 ASN A C 1
ATOM 631 O O . ASN A 1 77 ? -10.472 -4.225 20.508 1.00 87.62 77 ASN A O 1
ATOM 635 N N . ILE A 1 78 ? -8.380 -5.004 20.310 1.00 92.69 78 ILE A N 1
ATOM 636 C CA . ILE A 1 78 ? -7.916 -3.871 19.514 1.00 92.69 78 ILE A CA 1
ATOM 637 C C . ILE A 1 78 ? -8.449 -4.019 18.091 1.00 92.69 78 ILE A C 1
ATOM 639 O O . ILE A 1 78 ? -8.180 -5.017 17.414 1.00 92.69 78 ILE A O 1
ATOM 643 N N . ILE A 1 79 ? -9.160 -2.990 17.639 1.00 96.19 79 ILE A N 1
ATOM 644 C CA . ILE A 1 79 ? -9.705 -2.886 16.285 1.00 96.19 79 ILE A CA 1
ATOM 645 C C . ILE A 1 79 ? -9.012 -1.776 15.489 1.00 96.19 79 ILE A C 1
ATOM 647 O O . ILE A 1 79 ? -8.333 -0.905 16.049 1.00 96.19 79 ILE A O 1
ATOM 651 N N . ALA A 1 80 ? -9.194 -1.790 14.171 1.00 96.94 80 ALA A N 1
ATOM 652 C CA . ALA A 1 80 ? -8.588 -0.844 13.245 1.00 96.94 80 ALA A CA 1
ATOM 653 C C . ALA A 1 80 ? -8.883 0.610 13.632 1.00 96.94 80 ALA A C 1
ATOM 655 O O . ALA A 1 80 ? -7.980 1.442 13.573 1.00 96.94 80 ALA A O 1
ATOM 656 N N . LYS A 1 81 ? -10.093 0.918 14.119 1.00 96.62 81 LYS A N 1
ATOM 657 C CA . LYS A 1 81 ? -10.479 2.261 14.587 1.00 96.62 81 LYS A CA 1
ATOM 658 C C . LYS A 1 81 ? -9.602 2.792 15.725 1.00 96.62 81 LYS A C 1
ATOM 660 O O . LYS A 1 81 ? -9.283 3.977 15.739 1.00 96.62 81 LYS A O 1
ATOM 665 N N . ASN A 1 82 ? -9.162 1.941 16.661 1.00 93.44 82 ASN A N 1
ATOM 666 C CA . ASN A 1 82 ? -8.265 2.367 17.749 1.00 93.44 82 ASN A CA 1
ATOM 667 C C . ASN A 1 82 ? -6.862 2.712 17.232 1.00 93.44 82 ASN A C 1
ATOM 669 O O . ASN A 1 82 ? -6.143 3.532 17.817 1.00 93.44 82 ASN A O 1
ATOM 673 N N . LEU A 1 83 ? -6.469 2.065 16.137 1.00 93.44 83 LEU A N 1
ATOM 674 C CA . LEU A 1 83 ? -5.139 2.143 15.555 1.00 93.44 83 LEU A CA 1
ATOM 675 C C . LEU A 1 83 ? -5.055 3.261 14.517 1.00 93.44 83 LEU A C 1
ATOM 677 O O . LEU A 1 83 ? -4.075 3.995 14.512 1.00 93.44 83 LEU A O 1
ATOM 681 N N . ALA A 1 84 ? -6.079 3.445 13.687 1.00 94.44 84 ALA A N 1
ATOM 682 C CA . ALA A 1 84 ? -6.090 4.392 12.581 1.00 94.44 84 ALA A CA 1
ATOM 683 C C . ALA A 1 84 ? -5.627 5.790 13.019 1.00 94.44 84 ALA A C 1
ATOM 685 O O . ALA A 1 84 ? -6.061 6.345 14.034 1.00 94.44 84 ALA A O 1
ATOM 686 N N . ARG A 1 85 ? -4.701 6.367 12.253 1.00 93.25 85 ARG A N 1
ATOM 687 C CA . ARG A 1 85 ? -4.238 7.747 12.429 1.00 93.25 85 ARG A CA 1
ATOM 688 C C . ARG A 1 85 ? -4.435 8.507 11.130 1.00 93.25 85 ARG A C 1
ATOM 690 O O . ARG A 1 85 ? -4.254 7.944 10.053 1.00 93.25 85 ARG A O 1
ATOM 697 N N . LYS A 1 86 ? -4.777 9.794 11.220 1.00 90.38 86 LYS A N 1
ATOM 698 C CA . LYS A 1 86 ? -4.845 10.659 10.035 1.00 90.38 86 LYS A CA 1
ATOM 699 C C . LYS A 1 86 ? -3.487 10.647 9.329 1.00 90.38 86 LYS A C 1
ATOM 701 O O . LYS A 1 86 ? -2.457 10.847 9.973 1.00 90.38 86 LYS A O 1
ATOM 706 N N . GLY A 1 87 ? -3.504 10.397 8.021 1.00 83.19 87 GLY A N 1
ATOM 707 C CA . GLY A 1 87 ? -2.298 10.452 7.200 1.00 83.19 87 GLY A CA 1
ATOM 708 C C . GLY A 1 87 ? -1.710 11.860 7.220 1.00 83.19 87 GLY A C 1
ATOM 709 O O . GLY A 1 87 ? -2.448 12.845 7.299 1.00 83.19 87 GLY A O 1
ATOM 710 N N . ARG A 1 88 ? -0.380 11.972 7.142 1.00 86.38 88 ARG A N 1
ATOM 711 C CA . ARG A 1 88 ? 0.299 13.281 7.134 1.00 86.38 88 ARG A CA 1
ATOM 712 C C . ARG A 1 88 ? 0.054 14.064 5.849 1.00 86.38 88 ARG A C 1
ATOM 714 O O . ARG A 1 88 ? 0.253 15.275 5.82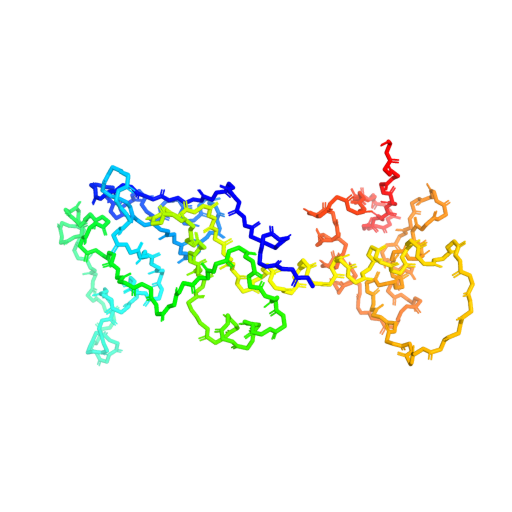1 1.00 86.38 88 ARG A O 1
ATOM 721 N N . MET A 1 89 ? -0.347 13.381 4.781 1.00 90.69 89 MET A N 1
ATOM 722 C CA . MET A 1 89 ? -0.728 14.008 3.524 1.00 90.69 89 MET A CA 1
ATOM 723 C C . MET A 1 89 ? -1.710 13.147 2.740 1.00 90.69 89 MET A C 1
ATOM 725 O O . MET A 1 89 ? -1.810 11.939 2.953 1.00 90.69 89 MET A O 1
ATOM 729 N N . TYR A 1 90 ? -2.349 13.796 1.774 1.00 94.75 90 TYR A N 1
ATOM 730 C CA . TYR A 1 90 ? -3.162 13.182 0.734 1.00 94.75 90 TYR A CA 1
ATOM 731 C C . TYR A 1 90 ? -2.735 13.743 -0.615 1.00 94.75 90 TYR A C 1
ATOM 733 O O . TYR A 1 90 ? -2.220 14.866 -0.694 1.00 94.75 90 TYR A O 1
ATOM 741 N N . LEU A 1 91 ? -2.963 12.969 -1.669 1.00 96.44 91 LEU A N 1
ATOM 742 C CA . LEU A 1 91 ? -2.745 13.404 -3.043 1.00 96.44 91 LEU A CA 1
ATOM 743 C C . LEU A 1 91 ? -4.079 13.576 -3.767 1.00 96.44 91 LEU A C 1
ATOM 745 O O . LEU A 1 91 ? -5.087 13.010 -3.359 1.00 96.44 91 LEU A O 1
ATOM 749 N N . LYS A 1 92 ? -4.073 14.338 -4.857 1.00 97.88 92 LYS A N 1
ATOM 750 C CA . LYS A 1 92 ? -5.157 14.378 -5.847 1.00 97.88 92 LYS A CA 1
ATOM 751 C C . LYS A 1 92 ? -4.674 13.717 -7.140 1.00 97.88 92 LYS A C 1
ATOM 753 O O . LYS A 1 92 ? -3.481 13.846 -7.440 1.00 97.88 92 LYS A O 1
ATOM 758 N N . PRO A 1 93 ? -5.540 13.047 -7.918 1.00 97.81 93 PRO A N 1
ATOM 759 C CA . PRO A 1 93 ? -5.096 12.312 -9.101 1.00 97.81 93 PRO A CA 1
ATOM 760 C C . PRO A 1 93 ? -4.416 13.195 -10.167 1.00 97.81 93 PRO A C 1
ATOM 762 O O . PRO A 1 93 ? -3.529 12.720 -10.875 1.00 97.81 93 PRO A O 1
ATOM 765 N N . GLU A 1 94 ? -4.776 14.477 -10.254 1.00 97.56 94 GLU A N 1
ATOM 766 C CA . GLU A 1 94 ? -4.300 15.431 -11.273 1.00 97.56 94 GLU A CA 1
ATOM 767 C C . GLU A 1 94 ? -2.930 16.034 -10.931 1.00 97.56 94 GLU A C 1
ATOM 769 O O . GLU A 1 94 ? -2.314 16.708 -11.759 1.00 97.56 94 GLU A O 1
ATOM 774 N N . GLN A 1 95 ? -2.434 15.826 -9.706 1.00 97.06 95 GLN A N 1
ATOM 775 C CA . GLN A 1 95 ? -1.144 16.373 -9.299 1.00 97.06 95 GLN A CA 1
ATOM 776 C C . GLN A 1 95 ? -0.016 15.781 -10.144 1.00 97.06 95 GLN A C 1
ATOM 778 O O . GLN A 1 95 ? 0.040 14.575 -10.383 1.00 97.06 95 GLN A O 1
ATOM 783 N N . LYS A 1 96 ? 0.925 16.631 -10.560 1.00 95.00 96 LYS A N 1
ATOM 784 C CA .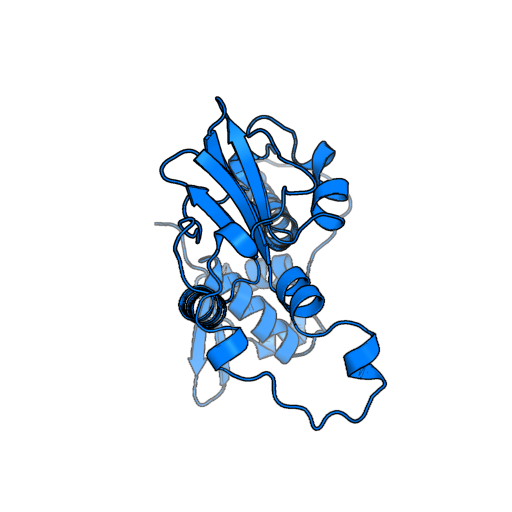 LYS A 1 96 ? 2.147 16.186 -11.237 1.00 95.00 96 LYS A CA 1
ATOM 785 C C . LYS A 1 96 ? 3.004 15.363 -10.277 1.00 95.00 96 LYS A C 1
ATOM 787 O O . LYS A 1 96 ? 3.233 15.778 -9.143 1.00 95.00 96 LYS A O 1
ATOM 792 N N . VAL A 1 97 ? 3.526 14.225 -10.736 1.00 92.12 97 VAL A N 1
ATOM 793 C CA . VAL A 1 97 ? 4.396 13.366 -9.914 1.00 92.12 97 VAL A CA 1
ATOM 794 C C . VAL A 1 97 ? 5.648 14.121 -9.472 1.00 92.12 97 VAL A C 1
ATOM 796 O O . VAL A 1 97 ? 6.038 14.018 -8.311 1.00 92.12 97 VAL A O 1
ATOM 799 N N . GLU A 1 98 ? 6.232 14.943 -10.350 1.00 89.12 98 GLU A N 1
ATOM 800 C CA . GLU A 1 98 ? 7.440 15.716 -10.032 1.00 89.12 98 GLU A CA 1
ATOM 801 C C . GLU A 1 98 ? 7.236 16.648 -8.822 1.00 89.12 98 GLU A C 1
ATOM 803 O O . GLU A 1 98 ? 8.126 16.779 -7.984 1.00 89.12 98 GLU A O 1
ATOM 808 N N . SER A 1 99 ? 6.044 17.242 -8.672 1.00 91.88 99 SER A N 1
ATOM 809 C CA . SER A 1 99 ? 5.755 18.178 -7.575 1.00 91.88 99 SER A CA 1
ATOM 810 C C . SER A 1 99 ? 5.443 17.493 -6.240 1.00 91.88 99 SER A C 1
ATOM 812 O O . SER A 1 99 ? 5.447 18.138 -5.187 1.00 91.88 99 SER A O 1
ATOM 814 N N . VAL A 1 100 ? 5.171 16.184 -6.250 1.00 92.94 100 VAL A N 1
ATOM 815 C CA . VAL A 1 100 ? 4.832 15.415 -5.042 1.00 92.94 100 VAL A CA 1
ATOM 816 C C . VAL A 1 100 ? 5.923 14.425 -4.639 1.00 92.94 100 VAL A C 1
ATOM 818 O O . VAL A 1 100 ? 5.957 14.030 -3.477 1.00 92.94 100 VAL A O 1
ATOM 821 N N . ALA A 1 101 ? 6.852 14.077 -5.536 1.00 89.12 101 ALA A N 1
ATOM 822 C CA . ALA A 1 101 ? 7.844 13.016 -5.343 1.00 89.12 101 ALA A CA 1
ATOM 823 C C . ALA A 1 101 ? 8.659 13.153 -4.044 1.00 89.12 101 ALA A C 1
ATOM 825 O O . ALA A 1 101 ? 8.756 12.200 -3.272 1.00 89.12 101 ALA A O 1
ATOM 826 N N . VAL A 1 102 ? 9.188 14.349 -3.753 1.00 87.38 102 VAL A N 1
ATOM 827 C CA . VAL A 1 102 ? 9.979 14.606 -2.530 1.00 87.38 102 VAL A CA 1
ATOM 828 C C . VAL A 1 102 ? 9.133 14.459 -1.262 1.00 87.38 102 VAL A C 1
ATOM 830 O O . VAL A 1 102 ? 9.610 13.971 -0.237 1.00 87.38 102 VAL A O 1
ATOM 833 N N . ARG A 1 103 ? 7.861 14.872 -1.312 1.00 89.62 103 ARG A N 1
ATOM 834 C CA . ARG A 1 103 ? 6.943 14.729 -0.174 1.00 89.62 103 ARG A CA 1
ATOM 835 C C . ARG A 1 103 ? 6.561 13.268 0.031 1.00 89.62 103 ARG A C 1
ATOM 837 O O . ARG A 1 103 ? 6.601 12.794 1.159 1.00 89.62 103 ARG A O 1
ATOM 844 N N . VAL A 1 104 ? 6.274 12.546 -1.047 1.00 89.94 104 VAL A N 1
ATOM 845 C CA . VAL A 1 104 ? 5.942 11.118 -1.011 1.00 89.94 104 VAL A CA 1
ATOM 846 C C . VAL A 1 104 ? 7.117 10.288 -0.476 1.00 89.94 104 VAL A C 1
ATOM 848 O O . VAL A 1 104 ? 6.914 9.455 0.404 1.00 89.94 104 VAL A O 1
ATOM 851 N N . SER A 1 105 ? 8.360 10.553 -0.901 1.00 85.69 105 SER A N 1
ATOM 852 C CA . SER A 1 105 ? 9.537 9.801 -0.427 1.00 85.69 105 SER A CA 1
ATOM 853 C C . SER A 1 105 ? 9.787 9.963 1.080 1.00 85.69 105 SER A C 1
ATOM 855 O O . SER A 1 105 ? 10.133 9.002 1.777 1.00 85.69 105 SER A O 1
ATOM 857 N N . ARG A 1 106 ? 9.531 11.160 1.618 1.00 85.75 106 ARG A N 1
ATOM 858 C CA . ARG A 1 106 ? 9.629 11.479 3.055 1.00 85.75 106 ARG A CA 1
ATOM 859 C C . ARG A 1 106 ? 8.359 11.148 3.846 1.00 85.75 106 ARG A C 1
ATOM 861 O O . ARG A 1 106 ? 8.378 11.169 5.076 1.00 85.75 106 ARG A O 1
ATOM 868 N N . GLY A 1 107 ? 7.267 10.859 3.147 1.00 83.12 107 GLY A N 1
ATOM 869 C CA . GLY A 1 107 ? 5.933 10.686 3.701 1.00 83.12 107 GLY A CA 1
ATOM 870 C C . GLY A 1 107 ? 5.694 9.331 4.357 1.00 83.12 107 GLY A C 1
ATOM 871 O O . GLY A 1 107 ? 6.622 8.571 4.664 1.00 83.12 107 GLY A O 1
ATOM 872 N N . ASP A 1 108 ? 4.415 9.052 4.589 1.00 85.50 108 ASP A N 1
ATOM 873 C CA . ASP A 1 108 ? 3.935 7.757 5.066 1.00 85.50 108 ASP A CA 1
ATOM 874 C C . ASP A 1 108 ? 4.159 6.667 4.005 1.00 85.50 108 ASP A C 1
ATOM 876 O O . ASP A 1 108 ? 4.323 6.956 2.821 1.00 85.50 108 ASP A O 1
ATOM 880 N N . ALA A 1 109 ? 4.216 5.403 4.431 1.00 85.75 109 ALA A N 1
ATOM 881 C CA . ALA A 1 109 ? 4.428 4.271 3.521 1.00 85.75 109 ALA A CA 1
ATOM 882 C C . ALA A 1 109 ? 3.269 4.094 2.519 1.00 85.75 109 ALA A C 1
ATOM 884 O O . ALA A 1 109 ? 3.481 3.648 1.394 1.00 85.75 109 ALA A O 1
ATOM 885 N N . CYS A 1 110 ? 2.062 4.497 2.913 1.00 90.75 110 CYS A N 1
ATOM 886 C CA . CYS A 1 110 ? 0.872 4.555 2.080 1.00 90.75 110 CYS A CA 1
ATOM 887 C C . CYS A 1 110 ? 0.312 5.975 2.140 1.00 90.75 110 CYS A C 1
ATOM 889 O O . CYS A 1 110 ? 0.113 6.512 3.227 1.00 90.75 110 CYS A O 1
ATOM 891 N N . ILE A 1 111 ? 0.052 6.576 0.981 1.00 95.38 111 ILE A N 1
ATOM 892 C CA . ILE A 1 111 ? -0.517 7.918 0.867 1.00 95.38 111 ILE A CA 1
ATOM 893 C C . ILE A 1 111 ? -1.822 7.815 0.075 1.00 95.38 111 ILE A C 1
ATOM 895 O O . ILE A 1 111 ? -1.778 7.460 -1.105 1.00 95.38 111 ILE A O 1
ATOM 899 N N . PRO A 1 112 ? -2.982 8.105 0.685 1.00 96.06 112 PRO A N 1
ATOM 900 C CA . PRO A 1 112 ? -4.255 8.039 -0.014 1.00 96.06 112 PRO A CA 1
ATOM 901 C C . PRO A 1 112 ? -4.368 9.137 -1.071 1.00 96.06 112 PRO A C 1
ATOM 903 O O . PRO A 1 112 ? -3.968 10.287 -0.860 1.00 96.06 112 PRO A O 1
ATOM 906 N N . VAL A 1 113 ? -4.947 8.767 -2.207 1.00 97.50 113 VAL A N 1
ATOM 907 C CA . VAL A 1 113 ? -5.342 9.673 -3.281 1.00 97.50 113 VAL A CA 1
ATOM 908 C C . VAL A 1 113 ? -6.830 9.945 -3.122 1.00 97.50 113 VAL A C 1
ATOM 910 O O . VAL A 1 113 ? -7.633 9.014 -3.140 1.00 97.50 113 VAL A O 1
ATOM 913 N N . ILE A 1 114 ? -7.188 11.213 -2.934 1.00 96.00 114 ILE A N 1
ATOM 914 C CA . ILE A 1 114 ? -8.554 11.651 -2.662 1.00 96.00 114 ILE A CA 1
ATOM 915 C C . ILE A 1 114 ? -9.093 12.441 -3.853 1.00 96.00 114 ILE A C 1
ATOM 917 O O . ILE A 1 114 ? -8.488 13.419 -4.292 1.00 96.00 114 ILE A O 1
ATOM 921 N N . GLU A 1 115 ? -10.274 12.049 -4.316 1.00 96.44 115 GLU A N 1
ATOM 922 C CA . GLU A 1 115 ? -11.059 12.738 -5.339 1.00 96.44 115 GLU A CA 1
ATOM 923 C C . GLU A 1 115 ? -12.521 12.757 -4.879 1.00 96.44 115 GLU A C 1
ATOM 925 O O . GLU A 1 115 ? -13.040 11.754 -4.392 1.00 96.44 115 GLU A O 1
ATOM 930 N N . ASN A 1 116 ? -13.186 13.914 -4.961 1.00 93.38 116 ASN A N 1
ATOM 931 C CA . ASN A 1 116 ? -14.584 14.073 -4.531 1.00 93.38 116 ASN A CA 1
ATOM 932 C C . ASN A 1 116 ? -14.866 13.530 -3.114 1.00 93.38 116 ASN A C 1
ATOM 934 O O . ASN A 1 116 ? -15.860 12.848 -2.888 1.00 93.38 116 ASN A O 1
ATOM 938 N N . LYS A 1 117 ? -13.964 13.824 -2.163 1.00 89.50 117 LYS A N 1
ATOM 939 C CA . LYS A 1 117 ? -14.002 13.375 -0.754 1.00 89.50 117 LYS A CA 1
ATOM 940 C C . LYS A 1 117 ? -13.884 11.858 -0.534 1.00 89.50 117 LYS A C 1
ATOM 942 O O . LYS A 1 117 ? -13.967 11.423 0.608 1.00 89.50 117 LYS A O 1
ATOM 947 N N . ARG A 1 118 ? -13.617 11.066 -1.575 1.00 94.12 118 ARG A N 1
ATOM 948 C CA . ARG A 1 118 ? -13.422 9.614 -1.475 1.00 94.12 118 ARG A CA 1
ATOM 949 C C . ARG A 1 118 ? -11.978 9.234 -1.756 1.00 94.12 118 ARG A C 1
ATOM 951 O O . ARG A 1 118 ? -11.303 9.884 -2.553 1.00 94.12 118 ARG A O 1
ATOM 958 N N . VAL A 1 119 ? -11.506 8.169 -1.113 1.00 96.69 119 VAL A N 1
ATOM 959 C CA . VAL A 1 119 ? -10.207 7.569 -1.437 1.00 96.69 119 VAL A CA 1
ATOM 960 C C . VAL A 1 119 ? -10.369 6.751 -2.715 1.00 96.69 119 VAL A C 1
ATOM 962 O O . VAL A 1 119 ? -11.013 5.709 -2.708 1.00 96.69 119 VAL A O 1
ATOM 965 N N . VAL A 1 120 ?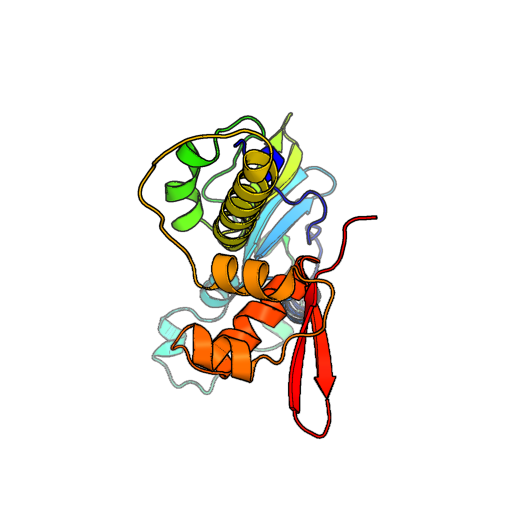 -9.787 7.230 -3.812 1.00 97.19 120 VAL A N 1
ATOM 966 C CA . VAL A 1 120 ? -9.865 6.588 -5.139 1.00 97.19 120 VAL A CA 1
ATOM 967 C C . VAL A 1 120 ? -8.636 5.741 -5.468 1.00 97.19 120 VAL A C 1
ATOM 969 O O . VAL A 1 120 ? -8.596 5.039 -6.475 1.00 97.19 120 VAL A O 1
ATOM 972 N N . GLY A 1 121 ? -7.612 5.802 -4.621 1.00 96.88 121 GLY A N 1
ATOM 973 C CA . GLY A 1 121 ? -6.390 5.036 -4.787 1.00 96.88 121 GLY A CA 1
ATOM 974 C C . GLY A 1 121 ? -5.385 5.305 -3.682 1.00 96.88 121 GLY A C 1
ATOM 975 O O . GLY A 1 121 ? -5.611 6.119 -2.785 1.00 96.88 121 GLY A O 1
ATOM 976 N N . ILE A 1 122 ? -4.238 4.644 -3.775 1.00 96.38 122 ILE A N 1
ATOM 977 C CA . ILE A 1 122 ? -3.082 4.900 -2.916 1.00 96.38 122 ILE A CA 1
ATOM 978 C C . ILE A 1 122 ? -1.812 5.050 -3.751 1.00 96.38 122 ILE A C 1
ATOM 980 O O . ILE A 1 122 ? -1.690 4.467 -4.828 1.00 96.38 122 ILE A O 1
ATOM 984 N N . VAL A 1 123 ? -0.845 5.799 -3.233 1.00 94.94 123 VAL A N 1
ATOM 985 C CA . VAL A 1 123 ? 0.536 5.830 -3.726 1.00 94.94 123 VAL A CA 1
ATOM 986 C C . VAL A 1 123 ? 1.450 5.374 -2.600 1.00 94.94 123 VAL A C 1
ATOM 988 O O . VAL A 1 123 ? 1.371 5.892 -1.483 1.00 94.94 123 VAL A O 1
ATOM 991 N N . ARG A 1 124 ? 2.324 4.412 -2.888 1.00 90.31 124 ARG A N 1
ATOM 992 C CA . ARG A 1 124 ? 3.403 4.000 -1.988 1.00 90.31 124 ARG A CA 1
ATOM 993 C C . ARG A 1 124 ? 4.749 4.510 -2.484 1.00 90.31 124 ARG A C 1
ATOM 995 O O . ARG A 1 124 ? 4.891 4.929 -3.634 1.00 90.31 124 ARG A O 1
ATOM 1002 N N . LYS A 1 125 ? 5.763 4.471 -1.622 1.00 85.62 125 LYS A N 1
ATOM 1003 C CA . LYS A 1 125 ? 7.116 4.934 -1.976 1.00 85.62 125 LYS A CA 1
ATOM 1004 C C . LYS A 1 125 ? 7.710 4.117 -3.118 1.00 85.62 125 LYS A C 1
ATOM 1006 O O . LYS A 1 125 ? 8.368 4.671 -3.994 1.00 85.62 125 LYS A O 1
ATOM 1011 N N . GLU A 1 126 ? 7.420 2.822 -3.137 1.00 82.38 126 GLU A N 1
ATOM 1012 C CA . GLU A 1 126 ? 7.885 1.896 -4.165 1.00 82.38 126 GLU A CA 1
ATOM 1013 C C . GLU A 1 126 ? 7.245 2.210 -5.523 1.00 82.38 126 GLU A C 1
ATOM 1015 O O . GLU A 1 126 ? 7.889 2.035 -6.553 1.00 82.38 126 GLU A O 1
ATOM 1020 N N . ASP A 1 127 ? 6.016 2.742 -5.540 1.00 84.44 127 ASP A N 1
ATOM 1021 C CA . ASP A 1 127 ? 5.322 3.108 -6.778 1.00 84.44 127 ASP A CA 1
ATOM 1022 C C . ASP A 1 127 ? 6.002 4.281 -7.490 1.00 84.44 127 ASP A C 1
ATOM 1024 O O . ASP A 1 127 ? 6.001 4.316 -8.719 1.00 84.44 127 ASP A O 1
ATOM 1028 N N . LEU A 1 128 ? 6.629 5.206 -6.748 1.00 82.31 128 LEU A N 1
ATOM 1029 C CA . LEU A 1 128 ? 7.460 6.239 -7.366 1.00 82.31 128 LEU A CA 1
ATOM 1030 C C . LEU A 1 128 ? 8.631 5.610 -8.107 1.00 82.31 128 LEU A C 1
ATOM 1032 O O . LEU A 1 128 ? 8.815 5.883 -9.281 1.00 82.31 128 LEU A O 1
ATOM 1036 N N . VAL A 1 129 ? 9.417 4.768 -7.440 1.00 75.69 129 VAL A N 1
ATOM 1037 C CA . VAL A 1 129 ? 10.627 4.202 -8.047 1.00 75.69 129 VAL A CA 1
ATOM 1038 C C . VAL A 1 129 ? 10.248 3.318 -9.228 1.00 75.69 129 VAL A C 1
ATOM 1040 O O . VAL A 1 129 ? 10.684 3.559 -10.348 1.00 75.69 129 VAL A O 1
ATOM 1043 N N . VAL A 1 130 ? 9.372 2.343 -9.000 1.00 73.19 130 VAL A N 1
ATOM 1044 C CA . VAL A 1 130 ? 8.991 1.360 -10.010 1.00 73.19 130 VAL A CA 1
ATOM 1045 C C . VAL A 1 130 ? 8.313 2.034 -11.196 1.00 73.19 130 VAL A C 1
ATOM 1047 O O . VAL A 1 130 ? 8.770 1.882 -12.322 1.00 73.19 130 VAL A O 1
ATOM 1050 N N . LYS A 1 131 ? 7.243 2.810 -10.988 1.00 75.25 131 LYS A N 1
ATOM 1051 C CA . LYS A 1 131 ? 6.447 3.303 -12.120 1.00 75.25 131 LYS A CA 1
ATOM 1052 C C . LYS A 1 131 ? 7.083 4.491 -12.834 1.00 75.25 131 LYS A C 1
ATOM 1054 O O . LYS A 1 131 ? 6.906 4.606 -14.046 1.00 75.25 131 LYS A O 1
ATOM 1059 N N . VAL A 1 132 ? 7.850 5.342 -12.137 1.00 75.19 132 VAL A N 1
ATOM 1060 C CA . VAL A 1 132 ? 8.645 6.388 -12.808 1.00 75.19 132 VAL A CA 1
ATOM 1061 C C . VAL A 1 132 ? 9.690 5.740 -13.709 1.00 75.19 132 VAL A C 1
ATOM 1063 O O . VAL A 1 132 ? 9.780 6.118 -14.876 1.00 75.19 132 VAL A O 1
ATOM 1066 N N . LEU A 1 133 ? 10.433 4.748 -13.206 1.00 68.38 133 LEU A N 1
ATOM 1067 C CA . LEU A 1 133 ? 11.454 4.059 -13.997 1.00 68.38 133 LEU A CA 1
ATOM 1068 C C . LEU A 1 133 ? 10.834 3.277 -15.160 1.00 68.38 133 LEU A C 1
ATOM 1070 O O . LEU A 1 133 ? 11.257 3.464 -16.295 1.00 68.38 133 LEU A O 1
ATOM 1074 N N . LEU A 1 134 ? 9.771 2.499 -14.925 1.00 64.62 134 LEU A N 1
ATOM 1075 C CA . LEU A 1 134 ? 9.064 1.766 -15.984 1.00 64.62 134 LEU A CA 1
ATOM 1076 C C . LEU A 1 134 ? 8.562 2.691 -17.097 1.00 64.62 134 LEU A C 1
ATOM 1078 O O . LEU A 1 134 ? 8.730 2.381 -18.273 1.00 64.62 134 LEU A O 1
ATOM 1082 N N . LYS A 1 135 ? 7.982 3.849 -16.755 1.00 63.34 135 LYS A N 1
ATOM 1083 C CA . LYS A 1 135 ? 7.519 4.813 -17.764 1.00 63.34 135 LYS A CA 1
ATOM 1084 C C . LYS A 1 135 ? 8.688 5.449 -18.517 1.00 63.34 135 LYS A C 1
ATOM 1086 O O . LYS A 1 135 ? 8.566 5.698 -19.714 1.00 63.34 135 LYS A O 1
ATOM 1091 N N . HIS A 1 136 ? 9.813 5.691 -17.844 1.00 62.31 136 HIS A N 1
ATOM 1092 C CA . HIS A 1 136 ? 11.034 6.166 -18.493 1.00 62.31 136 HIS A CA 1
ATOM 1093 C C . HIS A 1 136 ? 11.570 5.134 -19.501 1.00 62.31 136 HIS A C 1
ATOM 1095 O O . HIS A 1 136 ? 11.893 5.498 -20.631 1.00 62.31 136 HIS A O 1
ATOM 1101 N N . PHE A 1 137 ? 11.568 3.847 -19.138 1.00 53.69 137 PHE A N 1
ATOM 1102 C CA . PHE A 1 137 ? 11.944 2.744 -20.028 1.00 53.69 137 PHE A CA 1
ATOM 1103 C C . PHE A 1 137 ? 10.973 2.585 -21.209 1.00 53.69 137 PHE A C 1
ATOM 1105 O O . PHE A 1 137 ? 11.404 2.476 -22.356 1.00 53.69 137 PHE A O 1
ATOM 1112 N N . ALA A 1 138 ? 9.661 2.653 -20.962 1.00 55.16 138 ALA A N 1
ATOM 1113 C CA . ALA A 1 138 ? 8.637 2.554 -22.005 1.00 55.16 138 ALA A CA 1
ATOM 1114 C C . ALA A 1 138 ? 8.702 3.718 -23.011 1.00 55.16 138 ALA A C 1
ATOM 1116 O O . ALA A 1 138 ? 8.558 3.506 -24.215 1.00 55.16 138 ALA A O 1
ATOM 1117 N N . LYS A 1 139 ? 8.974 4.947 -22.543 1.00 52.06 139 LYS A N 1
ATOM 1118 C CA . LYS A 1 139 ? 9.121 6.122 -23.417 1.00 52.06 139 LYS A CA 1
ATOM 1119 C C . LYS A 1 139 ? 10.315 5.975 -24.368 1.00 52.06 139 LYS A C 1
ATOM 1121 O O . LYS A 1 139 ? 10.160 6.210 -25.561 1.00 52.06 139 LYS A O 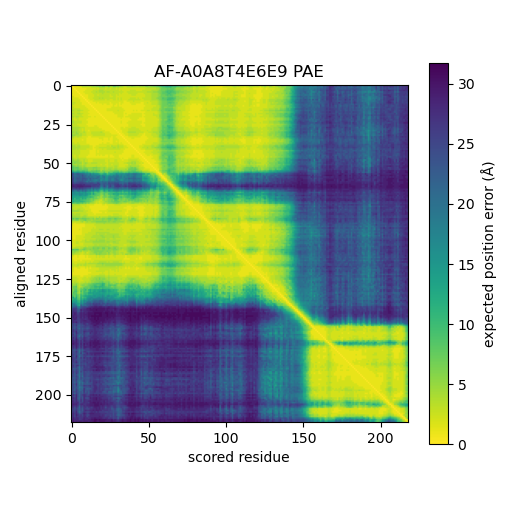1
ATOM 1126 N N . LYS A 1 140 ? 11.462 5.495 -23.870 1.00 43.22 140 LYS A N 1
ATOM 1127 C CA . LYS A 1 140 ? 12.647 5.211 -24.702 1.00 43.22 140 LYS A CA 1
ATOM 1128 C C . LYS A 1 140 ? 12.411 4.085 -25.717 1.00 43.22 140 LYS A C 1
ATOM 1130 O O . LYS A 1 140 ? 12.913 4.159 -26.836 1.00 43.22 140 LYS A O 1
ATOM 1135 N N . ALA A 1 141 ? 11.631 3.060 -25.363 1.00 43.41 141 ALA A N 1
ATOM 1136 C CA . ALA A 1 141 ? 11.269 1.985 -26.291 1.00 43.41 141 ALA A CA 1
ATOM 1137 C C . ALA A 1 141 ? 10.367 2.477 -27.444 1.00 43.41 141 ALA A C 1
ATOM 1139 O O . ALA A 1 141 ? 10.523 2.019 -28.574 1.00 43.41 141 ALA A O 1
ATOM 1140 N N . GLY A 1 142 ? 9.473 3.438 -27.179 1.00 39.44 142 GLY A N 1
ATOM 1141 C CA . GLY A 1 142 ? 8.652 4.095 -28.204 1.00 39.44 142 GLY A CA 1
ATOM 1142 C C . GLY A 1 142 ? 9.414 5.123 -29.055 1.00 39.44 142 GLY A C 1
ATOM 1143 O O . GLY A 1 142 ? 9.179 5.219 -30.257 1.00 39.44 142 GLY A O 1
ATOM 1144 N N . GLU A 1 143 ? 10.367 5.851 -28.464 1.00 39.47 143 GLU A N 1
ATOM 1145 C CA . GLU A 1 143 ? 11.213 6.836 -29.161 1.00 39.47 143 GLU A CA 1
ATOM 1146 C C . GLU A 1 143 ? 12.223 6.186 -30.130 1.00 39.47 143 GLU A C 1
ATOM 1148 O O . GLU A 1 143 ? 12.614 6.819 -31.105 1.00 39.47 143 GLU A O 1
ATOM 1153 N N . LYS A 1 144 ? 12.554 4.889 -29.992 1.00 41.12 144 LYS A N 1
ATOM 1154 C CA . LYS A 1 144 ? 13.339 4.144 -31.007 1.00 41.12 144 LYS A CA 1
ATOM 1155 C C . LYS A 1 144 ? 12.664 4.069 -32.398 1.00 41.12 144 LYS A C 1
ATOM 1157 O O . LYS A 1 144 ? 13.314 3.622 -33.339 1.00 41.12 144 LYS A O 1
ATOM 1162 N N . LYS A 1 145 ? 11.408 4.524 -32.565 1.00 41.19 145 LYS A N 1
ATOM 1163 C CA . LYS A 1 145 ? 10.731 4.661 -33.875 1.00 41.19 145 LYS A CA 1
ATOM 1164 C C . LYS A 1 145 ? 10.793 6.060 -34.515 1.00 41.19 145 LYS A C 1
ATOM 1166 O O . LYS A 1 145 ? 10.394 6.179 -35.669 1.00 41.19 145 LYS A O 1
ATOM 1171 N N . MET A 1 146 ? 11.299 7.103 -33.853 1.00 32.94 146 MET A N 1
ATOM 1172 C CA . MET A 1 146 ? 11.488 8.426 -34.479 1.00 32.94 146 MET A CA 1
ATOM 1173 C C . MET A 1 146 ? 12.800 9.057 -34.018 1.00 32.94 146 MET A C 1
ATOM 1175 O O . MET A 1 146 ? 13.065 9.185 -32.830 1.00 32.94 146 MET A O 1
ATOM 1179 N N . GLY A 1 147 ? 13.638 9.390 -34.995 1.00 37.09 147 GLY A N 1
ATOM 1180 C CA . GLY A 1 147 ? 15.057 9.649 -34.818 1.00 37.09 147 GLY A CA 1
ATOM 1181 C C . GLY A 1 147 ? 15.476 10.852 -33.966 1.00 37.09 147 GLY A C 1
ATOM 1182 O O . GLY A 1 147 ? 14.725 11.781 -33.681 1.00 37.09 147 GLY A O 1
ATOM 1183 N N . THR A 1 148 ? 16.787 10.810 -33.718 1.00 38.91 148 THR A N 1
ATOM 1184 C CA . THR A 1 148 ? 17.753 11.896 -33.478 1.00 38.91 148 THR A CA 1
ATOM 1185 C C . THR A 1 148 ? 17.815 12.601 -32.113 1.00 38.91 148 THR A C 1
ATOM 1187 O O . THR A 1 148 ? 17.055 13.501 -31.789 1.00 38.91 148 THR A O 1
ATOM 1190 N N . GLU A 1 149 ? 18.895 12.220 -31.419 1.00 43.75 149 GLU A N 1
ATOM 1191 C CA . GLU A 1 149 ? 19.886 13.030 -30.691 1.00 43.75 149 GLU A CA 1
ATOM 1192 C C . GLU A 1 149 ? 19.623 13.599 -29.277 1.00 43.75 149 GLU A C 1
ATOM 1194 O O . GLU A 1 149 ? 18.991 14.626 -29.059 1.00 43.75 149 GLU A O 1
ATOM 1199 N N . ARG A 1 150 ? 20.375 12.977 -28.350 1.00 39.19 150 ARG A N 1
ATOM 1200 C CA . ARG A 1 150 ? 21.289 13.573 -27.350 1.00 39.19 150 ARG A CA 1
ATOM 1201 C C . ARG A 1 150 ? 20.686 14.333 -26.162 1.00 39.19 150 ARG A C 1
ATOM 1203 O O . ARG A 1 150 ? 20.799 15.546 -26.029 1.00 39.19 150 ARG A O 1
ATOM 1210 N N . GLY A 1 151 ? 20.296 13.548 -25.158 1.00 33.06 151 GLY A N 1
ATOM 1211 C CA . GLY A 1 151 ? 20.491 13.879 -23.742 1.00 33.06 151 GLY A CA 1
ATOM 1212 C C . GLY A 1 151 ? 21.311 12.768 -23.079 1.00 33.06 151 GLY A C 1
ATOM 1213 O O . GLY A 1 151 ? 20.970 11.603 -23.251 1.00 33.06 151 GLY A O 1
ATOM 1214 N N . LYS A 1 152 ? 22.404 13.126 -22.386 1.00 36.09 152 LYS A N 1
ATOM 1215 C CA . LYS A 1 152 ? 23.382 12.232 -21.722 1.00 36.09 152 LYS A CA 1
ATOM 1216 C C . LYS A 1 152 ? 22.780 10.893 -21.278 1.00 36.09 152 LYS A C 1
ATOM 1218 O O . LYS A 1 152 ? 21.951 10.839 -20.372 1.00 36.09 152 LYS A O 1
ATOM 1223 N N . GLU A 1 153 ? 23.233 9.826 -21.924 1.00 41.25 153 GLU A N 1
ATOM 1224 C CA . GLU A 1 153 ? 22.794 8.459 -21.687 1.00 41.25 153 GLU A CA 1
ATOM 1225 C C . GLU A 1 153 ? 23.155 8.005 -20.263 1.00 41.25 153 GLU A C 1
ATOM 1227 O O . GLU A 1 153 ? 24.263 7.542 -20.000 1.00 41.25 153 GLU A O 1
ATOM 1232 N N . LEU A 1 154 ? 22.215 8.096 -19.320 1.00 35.66 154 LEU A N 1
ATOM 1233 C CA . LEU A 1 154 ? 22.206 7.147 -18.210 1.00 35.66 154 LEU A CA 1
ATOM 1234 C C . LEU A 1 154 ? 21.658 5.831 -18.759 1.00 35.66 154 LEU A C 1
ATOM 1236 O O . LEU A 1 154 ? 20.445 5.638 -18.847 1.00 35.66 154 LEU A O 1
ATOM 1240 N N . HIS A 1 155 ? 22.566 4.955 -19.180 1.00 49.66 155 HIS A N 1
ATOM 1241 C CA . HIS A 1 155 ? 22.251 3.553 -19.428 1.00 49.66 155 HIS A CA 1
ATOM 1242 C C . HIS A 1 155 ? 22.223 2.834 -18.085 1.00 49.66 155 HIS A C 1
ATOM 1244 O O . HIS A 1 155 ? 23.282 2.484 -17.554 1.00 49.66 155 HIS A O 1
ATOM 1250 N N . THR A 1 156 ? 21.031 2.647 -17.517 1.00 70.75 156 THR A N 1
ATOM 1251 C CA . THR A 1 156 ? 20.889 1.851 -16.293 1.00 70.75 156 THR A CA 1
ATOM 1252 C C . THR A 1 156 ? 21.157 0.378 -16.593 1.00 70.75 156 THR A C 1
ATOM 1254 O O . THR A 1 156 ? 21.030 -0.080 -17.729 1.00 70.75 156 THR A O 1
ATOM 1257 N N . GLU A 1 157 ? 21.520 -0.401 -15.582 1.00 73.06 157 GLU A N 1
ATOM 1258 C CA . GLU A 1 157 ? 21.722 -1.843 -15.720 1.00 73.06 157 GLU A CA 1
ATOM 1259 C C . GLU A 1 157 ? 20.451 -2.531 -16.239 1.00 73.06 157 GLU A C 1
ATOM 1261 O O . GLU A 1 157 ? 20.548 -3.444 -17.050 1.00 73.06 157 GLU A O 1
ATOM 1266 N N . LEU A 1 158 ? 19.262 -2.049 -15.857 1.00 71.00 158 LEU A N 1
ATOM 1267 C CA . LEU A 1 158 ? 17.971 -2.550 -16.347 1.00 71.00 158 LEU A CA 1
ATOM 1268 C C . LEU A 1 158 ? 17.773 -2.319 -17.848 1.00 71.00 158 LEU A C 1
ATOM 1270 O O . LEU A 1 158 ? 17.337 -3.239 -18.537 1.00 71.00 158 LEU A O 1
ATOM 1274 N N . ASP A 1 159 ? 18.121 -1.131 -18.355 1.00 70.75 159 ASP A N 1
ATOM 1275 C CA . ASP A 1 159 ? 18.056 -0.827 -19.792 1.00 70.75 159 ASP A CA 1
ATOM 1276 C C . ASP A 1 159 ? 18.914 -1.813 -20.579 1.00 70.75 159 ASP A C 1
ATOM 1278 O O . ASP A 1 159 ? 18.452 -2.440 -21.531 1.00 70.75 159 ASP A O 1
ATOM 1282 N N . LYS A 1 160 ? 20.150 -2.016 -20.118 1.00 80.56 160 LYS A N 1
ATOM 1283 C CA . LYS A 1 160 ? 21.087 -2.923 -20.775 1.00 80.56 160 LYS A CA 1
ATOM 1284 C C . LYS A 1 160 ? 20.602 -4.375 -20.706 1.00 80.56 160 LYS A C 1
ATOM 1286 O O . LYS A 1 160 ? 20.756 -5.101 -21.681 1.00 80.56 160 LYS A O 1
ATOM 1291 N N . ILE A 1 161 ? 19.976 -4.802 -19.602 1.00 82.69 161 ILE A N 1
ATOM 1292 C CA . ILE A 1 161 ? 19.349 -6.134 -19.496 1.00 82.69 161 ILE A CA 1
ATOM 1293 C C . ILE A 1 161 ? 18.227 -6.286 -20.525 1.00 82.69 161 ILE A C 1
ATOM 1295 O O . ILE A 1 161 ? 18.205 -7.281 -21.246 1.00 82.69 161 ILE A O 1
ATOM 1299 N N . LEU A 1 162 ? 17.318 -5.310 -20.611 1.00 79.94 162 LEU A N 1
ATOM 1300 C CA . LEU A 1 162 ? 16.180 -5.339 -21.535 1.00 79.94 162 LEU A CA 1
ATOM 1301 C C . LEU A 1 162 ? 16.613 -5.317 -23.005 1.00 79.94 162 LEU A C 1
ATOM 1303 O O . LEU A 1 162 ? 15.990 -5.982 -23.830 1.00 79.94 162 LEU A O 1
ATOM 1307 N N . GLU A 1 163 ? 17.685 -4.595 -23.331 1.00 81.62 163 GLU A N 1
ATOM 1308 C CA . GLU A 1 163 ? 18.293 -4.627 -24.662 1.00 81.62 163 GLU A CA 1
ATOM 1309 C C . GLU A 1 163 ? 18.929 -5.979 -24.974 1.00 81.62 163 GLU A C 1
ATOM 1311 O O . GLU A 1 163 ? 18.806 -6.465 -26.092 1.00 81.62 163 GLU A O 1
ATOM 1316 N N . MET A 1 164 ? 19.569 -6.619 -23.995 1.00 83.12 164 MET A N 1
ATOM 1317 C CA . MET A 1 164 ? 20.177 -7.933 -24.200 1.00 83.12 164 MET A CA 1
ATOM 1318 C C . MET A 1 164 ? 19.148 -9.036 -24.457 1.00 83.12 164 MET A C 1
ATOM 1320 O O . MET A 1 164 ? 19.473 -9.984 -25.160 1.00 83.12 164 MET A O 1
ATOM 1324 N N . VAL A 1 165 ? 17.934 -8.932 -23.906 1.00 86.19 165 VAL A N 1
ATOM 1325 C CA . VAL A 1 165 ? 16.869 -9.945 -24.061 1.00 86.19 165 VAL A CA 1
ATOM 1326 C C . VAL A 1 165 ? 15.906 -9.661 -25.222 1.00 86.19 165 VAL A C 1
ATOM 1328 O O . VAL A 1 165 ? 14.919 -10.379 -25.372 1.00 86.19 165 VAL A O 1
ATOM 1331 N N . ASN A 1 166 ? 16.165 -8.626 -26.030 1.00 78.88 166 ASN A N 1
ATOM 1332 C CA . ASN A 1 166 ? 15.293 -8.215 -27.138 1.00 78.88 166 ASN A CA 1
ATOM 1333 C C . ASN A 1 166 ? 15.278 -9.172 -28.331 1.00 78.88 166 ASN A C 1
ATOM 1335 O O . ASN A 1 166 ? 14.300 -9.173 -29.070 1.00 78.88 166 ASN A O 1
ATOM 1339 N N . ASP A 1 167 ? 16.311 -9.991 -28.514 1.00 68.31 167 ASP A N 1
ATOM 1340 C CA . ASP A 1 167 ? 16.498 -10.787 -29.736 1.00 68.31 167 ASP A CA 1
ATOM 1341 C C . ASP A 1 167 ? 15.618 -12.061 -29.784 1.00 68.31 167 ASP A C 1
ATOM 1343 O O . ASP A 1 167 ? 15.967 -13.051 -30.423 1.00 68.31 167 ASP A O 1
ATOM 1347 N N . GLY A 1 168 ? 14.491 -12.087 -29.059 1.00 61.97 168 GLY A N 1
ATOM 1348 C CA . GLY A 1 168 ? 13.514 -13.190 -29.028 1.00 61.97 168 GLY A CA 1
ATOM 1349 C C . GLY A 1 168 ? 13.976 -14.478 -28.321 1.00 61.97 168 GLY A C 1
ATOM 1350 O O . GLY A 1 168 ? 13.155 -15.342 -27.998 1.00 61.97 168 GLY A O 1
ATOM 1351 N N . GLY A 1 169 ? 15.275 -14.607 -28.042 1.00 80.75 169 GLY A N 1
ATOM 1352 C CA . GLY A 1 169 ? 15.892 -15.759 -27.384 1.00 80.75 169 GLY A CA 1
ATOM 1353 C C . GLY A 1 169 ? 15.914 -15.699 -25.853 1.00 80.75 169 GLY A C 1
ATOM 1354 O O . GLY A 1 169 ? 15.700 -14.662 -25.226 1.00 80.75 169 GLY A O 1
ATOM 1355 N N . GLU A 1 170 ? 16.209 -16.844 -25.232 1.00 89.88 170 GLU A N 1
ATOM 1356 C CA . GLU A 1 170 ? 16.559 -16.900 -23.810 1.00 89.88 170 GLU A CA 1
ATOM 1357 C C . GLU A 1 170 ? 18.024 -16.492 -23.607 1.00 89.88 170 GLU A C 1
ATOM 1359 O O . GLU A 1 170 ? 18.932 -17.096 -24.181 1.00 89.88 170 GLU A O 1
ATOM 1364 N N . VAL A 1 171 ? 18.268 -15.531 -22.720 1.00 92.69 171 VAL A N 1
ATOM 1365 C CA . VAL A 1 171 ? 19.610 -15.062 -22.367 1.00 92.69 171 VAL A CA 1
ATOM 1366 C C . VAL A 1 171 ? 19.964 -15.521 -20.953 1.00 92.69 171 VAL A C 1
ATOM 1368 O O . VAL A 1 171 ? 19.226 -15.228 -20.009 1.00 92.69 171 VAL A O 1
ATOM 1371 N N . PRO A 1 172 ? 21.092 -16.222 -20.753 1.00 94.44 172 PRO A N 1
ATOM 1372 C CA . PRO A 1 172 ? 21.542 -16.601 -19.419 1.00 94.44 172 PRO A CA 1
ATOM 1373 C C . PRO A 1 172 ? 21.938 -15.390 -18.563 1.00 94.44 172 PRO A C 1
ATOM 1375 O O . PRO A 1 172 ? 22.698 -14.523 -19.006 1.00 94.44 172 PRO A O 1
ATOM 1378 N N . ALA A 1 173 ? 21.509 -15.375 -17.299 1.00 93.00 173 ALA A N 1
ATOM 1379 C CA . ALA A 1 173 ? 21.810 -14.311 -16.340 1.00 93.00 173 ALA A CA 1
ATOM 1380 C C . ALA A 1 173 ? 23.321 -14.113 -16.126 1.00 93.00 173 ALA A C 1
ATOM 1382 O O . ALA A 1 173 ? 23.786 -12.985 -15.976 1.00 93.00 173 ALA A O 1
ATOM 1383 N N . TRP A 1 174 ? 24.121 -15.183 -16.190 1.00 92.19 174 TRP A N 1
ATOM 1384 C CA . TRP A 1 174 ? 25.581 -15.086 -16.078 1.00 92.19 174 TRP A CA 1
ATOM 1385 C C . TRP A 1 174 ? 26.221 -14.341 -17.258 1.00 92.19 174 TRP A C 1
ATOM 1387 O O . TRP A 1 174 ? 27.200 -13.618 -17.073 1.00 92.19 174 TRP A O 1
ATOM 1397 N N . SER A 1 175 ? 25.659 -14.469 -18.465 1.00 91.94 175 SER A N 1
ATOM 1398 C CA . SER A 1 175 ? 26.154 -13.766 -19.654 1.00 91.94 175 SER A CA 1
ATOM 1399 C C . SER A 1 175 ? 25.856 -12.271 -19.557 1.00 91.94 175 SER A C 1
ATOM 1401 O O . SER A 1 175 ? 26.685 -11.437 -19.921 1.00 91.94 175 SER A O 1
ATOM 1403 N N . ILE A 1 176 ? 24.689 -11.930 -19.007 1.00 91.31 176 ILE A N 1
ATOM 1404 C CA . ILE A 1 176 ? 24.310 -10.558 -18.666 1.00 91.31 176 ILE A CA 1
ATOM 1405 C C . ILE A 1 176 ? 25.259 -9.995 -17.604 1.00 91.31 176 ILE A C 1
ATOM 1407 O O . ILE A 1 176 ? 25.843 -8.936 -17.812 1.00 91.31 176 ILE A O 1
ATOM 1411 N N . ALA A 1 177 ? 25.493 -10.726 -16.511 1.00 87.12 177 ALA A N 1
ATOM 1412 C CA . ALA A 1 177 ? 26.395 -10.312 -15.434 1.00 87.12 177 ALA A CA 1
ATOM 1413 C C . ALA A 1 177 ? 27.801 -9.994 -15.966 1.00 87.12 177 ALA A C 1
ATOM 1415 O O . ALA A 1 177 ? 28.347 -8.922 -15.699 1.00 87.12 177 ALA A O 1
ATOM 1416 N N . LYS A 1 178 ? 28.338 -10.884 -16.813 1.00 90.38 178 LYS A N 1
ATOM 1417 C CA . LYS A 1 178 ? 29.635 -10.709 -17.475 1.00 90.38 178 LYS A CA 1
ATOM 1418 C C . LYS A 1 178 ? 29.671 -9.472 -18.376 1.00 90.38 178 LYS A C 1
ATOM 1420 O O . LYS A 1 178 ? 30.644 -8.728 -18.327 1.00 90.38 178 LYS A O 1
ATOM 1425 N N . LYS A 1 179 ? 28.633 -9.239 -19.189 1.00 85.62 179 LYS A N 1
ATOM 1426 C CA . LYS A 1 179 ? 28.588 -8.105 -20.131 1.00 85.62 179 LYS A CA 1
ATOM 1427 C C . LYS A 1 179 ? 28.413 -6.758 -19.424 1.00 85.62 179 LYS A C 1
ATOM 1429 O O . LYS A 1 179 ? 28.899 -5.748 -19.920 1.00 85.62 179 LYS A O 1
ATOM 1434 N N . LEU A 1 180 ? 27.728 -6.742 -18.281 1.00 80.38 180 LEU A N 1
ATOM 1435 C CA . LEU A 1 180 ? 27.450 -5.525 -17.514 1.00 80.38 180 LEU A CA 1
ATOM 1436 C C . LEU A 1 180 ? 28.487 -5.225 -16.428 1.00 80.38 180 LEU A C 1
ATOM 1438 O O . LEU A 1 180 ? 28.469 -4.128 -15.880 1.00 80.38 180 LEU A O 1
ATOM 1442 N N . GLY A 1 181 ? 29.376 -6.171 -16.113 1.00 81.31 181 GLY A N 1
ATOM 1443 C CA . GLY A 1 181 ? 30.357 -6.009 -15.040 1.00 81.31 181 GLY A CA 1
ATOM 1444 C C . GLY A 1 181 ? 29.725 -5.962 -13.644 1.00 81.31 181 GLY A C 1
ATOM 1445 O O . GLY A 1 181 ? 30.262 -5.308 -12.755 1.00 81.31 181 GLY A O 1
ATOM 1446 N N . ILE A 1 182 ? 28.583 -6.631 -13.447 1.00 79.50 182 ILE A N 1
ATOM 1447 C CA . ILE A 1 182 ? 27.854 -6.677 -12.167 1.00 79.50 182 ILE A CA 1
ATOM 1448 C C . ILE A 1 182 ? 27.713 -8.115 -11.669 1.00 79.50 182 ILE A C 1
ATOM 1450 O O . ILE A 1 182 ? 27.887 -9.070 -12.425 1.00 79.50 182 ILE A O 1
ATOM 1454 N N . SER A 1 183 ? 27.393 -8.290 -10.385 1.00 82.12 183 SER A N 1
ATOM 1455 C CA . SER A 1 183 ? 27.269 -9.631 -9.806 1.00 82.12 183 SER A CA 1
ATOM 1456 C C . SER A 1 183 ? 26.092 -10.411 -10.410 1.00 82.12 183 SER A C 1
ATOM 1458 O O . SER A 1 183 ? 25.048 -9.832 -10.721 1.00 82.12 183 SER A O 1
ATOM 1460 N N . LEU A 1 184 ? 26.227 -11.739 -10.510 1.00 85.75 184 LEU A N 1
ATOM 1461 C CA . LEU A 1 184 ? 25.133 -12.619 -10.942 1.00 85.75 184 LEU A CA 1
ATOM 1462 C C . LEU A 1 184 ? 23.872 -12.404 -10.093 1.00 85.75 184 LEU A C 1
ATOM 1464 O O . LEU A 1 184 ? 22.784 -12.257 -10.637 1.00 85.75 184 LEU A O 1
ATOM 1468 N N . LYS A 1 185 ? 24.033 -12.272 -8.772 1.00 78.25 185 LYS A N 1
ATOM 1469 C CA . LYS A 1 185 ? 22.924 -12.030 -7.842 1.00 78.25 185 LYS A CA 1
ATOM 1470 C C . LYS A 1 185 ? 22.212 -10.697 -8.091 1.00 78.25 185 LYS A C 1
ATOM 1472 O O . LYS A 1 185 ? 20.995 -10.604 -7.929 1.00 78.25 185 LYS A O 1
ATOM 1477 N N . THR A 1 186 ? 22.951 -9.666 -8.506 1.00 67.44 186 THR A N 1
ATOM 1478 C CA . THR A 1 186 ? 22.369 -8.387 -8.935 1.00 67.44 186 THR A CA 1
ATOM 1479 C C . THR A 1 186 ? 21.505 -8.593 -10.176 1.00 67.44 186 THR A C 1
ATOM 1481 O O . THR A 1 186 ? 20.368 -8.133 -10.192 1.00 67.44 186 THR A O 1
ATOM 1484 N N . VAL A 1 187 ? 21.993 -9.332 -11.178 1.00 83.00 187 VAL A N 1
ATOM 1485 C CA . VAL A 1 187 ? 21.209 -9.651 -12.383 1.00 83.00 187 VAL A CA 1
ATOM 1486 C C . VAL A 1 187 ? 19.951 -10.439 -12.039 1.00 83.00 187 VAL A C 1
ATOM 1488 O O . VAL A 1 187 ? 18.883 -10.076 -12.513 1.00 83.00 187 VAL A O 1
ATOM 1491 N N . GLU A 1 188 ? 20.052 -11.463 -11.192 1.00 87.31 188 GLU A N 1
ATOM 1492 C CA . GLU A 1 188 ? 18.901 -12.266 -10.758 1.00 87.31 188 GLU A CA 1
ATOM 1493 C C . GLU A 1 188 ? 17.849 -11.402 -10.047 1.00 87.31 188 GLU A C 1
ATOM 1495 O O . GLU A 1 188 ? 16.669 -11.462 -10.377 1.00 87.31 188 GLU A O 1
ATOM 1500 N N . THR A 1 189 ? 18.277 -10.50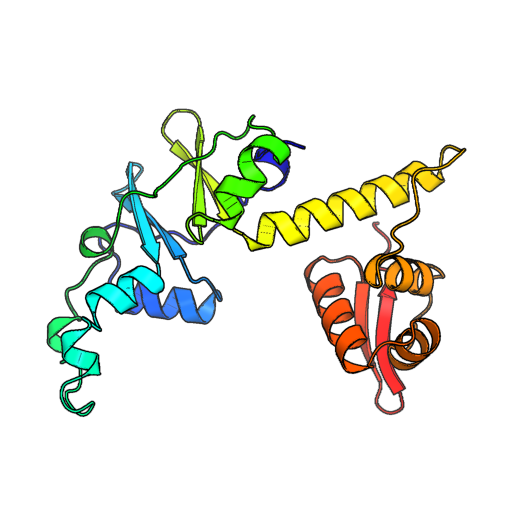9 -9.149 1.00 80.12 189 THR A N 1
ATOM 1501 C CA . THR A 1 189 ? 17.372 -9.586 -8.439 1.00 80.12 189 THR A CA 1
ATOM 1502 C C . THR A 1 189 ? 16.653 -8.635 -9.403 1.00 80.12 189 THR A C 1
ATOM 1504 O O . THR A 1 189 ? 15.456 -8.366 -9.262 1.00 80.12 189 THR A O 1
ATOM 1507 N N . LEU A 1 190 ? 17.378 -8.109 -10.395 1.00 80.94 190 LEU A N 1
ATOM 1508 C CA . LEU A 1 190 ? 16.807 -7.241 -11.424 1.00 80.94 190 LEU A CA 1
ATOM 1509 C C . LEU A 1 190 ? 15.848 -8.023 -12.334 1.00 80.94 190 LEU A C 1
ATOM 1511 O O . LEU A 1 190 ? 14.765 -7.524 -12.633 1.00 80.94 190 LEU A O 1
ATOM 1515 N N . ALA A 1 191 ? 16.197 -9.255 -12.706 1.00 86.69 191 ALA A N 1
ATOM 1516 C CA . ALA A 1 191 ? 15.375 -10.153 -13.512 1.00 86.69 191 ALA A CA 1
ATOM 1517 C C . ALA A 1 191 ? 14.045 -10.498 -12.828 1.00 86.69 191 ALA A C 1
ATOM 1519 O O . ALA A 1 191 ? 12.990 -10.355 -13.441 1.00 86.69 191 ALA A O 1
ATOM 1520 N N . GLU A 1 192 ? 14.077 -10.859 -11.542 1.00 86.44 192 GLU A N 1
ATOM 1521 C CA . GLU A 1 192 ? 12.873 -11.085 -10.733 1.00 86.44 192 GLU A CA 1
ATOM 1522 C C . GLU A 1 192 ? 11.989 -9.837 -10.687 1.00 86.44 192 GLU A C 1
ATOM 1524 O O . GLU A 1 192 ? 10.761 -9.916 -10.754 1.00 86.44 192 GLU A O 1
ATOM 1529 N N . SER A 1 193 ? 12.602 -8.655 -10.563 1.00 76.88 193 SER A N 1
ATOM 1530 C CA . SER A 1 193 ? 11.851 -7.404 -10.568 1.00 76.88 193 SER A CA 1
ATOM 1531 C C . SER A 1 193 ? 11.191 -7.143 -11.919 1.00 76.88 193 SER A C 1
ATOM 1533 O O . SER A 1 193 ? 10.032 -6.740 -11.948 1.00 76.88 193 SER A O 1
ATOM 1535 N N . LEU A 1 194 ? 11.895 -7.386 -13.025 1.00 82.81 194 LEU A N 1
ATOM 1536 C CA . LEU A 1 194 ? 11.353 -7.256 -14.378 1.00 82.81 194 LEU A CA 1
ATOM 1537 C C . LEU A 1 194 ? 10.213 -8.256 -14.634 1.00 82.81 194 LEU A C 1
ATOM 1539 O O . LEU A 1 194 ? 9.209 -7.891 -15.244 1.00 82.81 194 LEU A O 1
ATOM 1543 N N . GLU A 1 195 ? 10.321 -9.483 -14.122 1.00 85.75 195 GLU A N 1
ATOM 1544 C CA . GLU A 1 195 ? 9.281 -10.509 -14.244 1.00 85.75 195 GLU A CA 1
ATOM 1545 C C . GLU A 1 195 ? 8.024 -10.178 -13.441 1.00 85.75 195 GLU A C 1
ATOM 1547 O O . GLU A 1 195 ? 6.915 -10.264 -13.971 1.00 85.75 195 GLU A O 1
ATOM 1552 N N . ARG A 1 196 ? 8.172 -9.675 -12.207 1.00 79.62 196 ARG A N 1
ATOM 1553 C CA . ARG A 1 196 ? 7.040 -9.139 -11.424 1.00 79.62 196 ARG A CA 1
ATOM 1554 C C . ARG A 1 196 ? 6.294 -8.006 -12.135 1.00 79.62 196 ARG A C 1
ATOM 1556 O O . ARG A 1 196 ? 5.160 -7.707 -11.765 1.00 79.62 196 ARG A O 1
ATOM 1563 N N . HIS A 1 197 ? 6.933 -7.353 -13.103 1.00 74.81 197 HIS A N 1
ATOM 1564 C CA . HIS A 1 197 ? 6.361 -6.2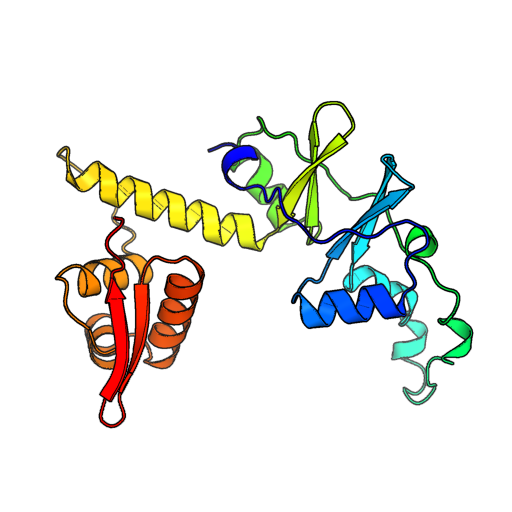75 -13.906 1.00 74.81 197 HIS A CA 1
ATOM 1565 C C . HIS A 1 197 ? 6.036 -6.689 -15.344 1.00 74.81 197 HIS A C 1
ATOM 1567 O O . HIS A 1 197 ? 5.780 -5.816 -16.165 1.00 74.81 197 HIS A O 1
ATOM 1573 N N . HIS A 1 198 ? 6.000 -7.995 -15.635 1.00 81.00 198 HIS A N 1
ATOM 1574 C CA . HIS A 1 198 ? 5.638 -8.555 -16.940 1.00 81.00 198 HIS A CA 1
ATOM 1575 C C . HIS A 1 198 ? 6.518 -8.085 -18.113 1.00 81.00 198 HIS A C 1
ATOM 1577 O O . HIS A 1 198 ? 6.088 -8.132 -19.258 1.00 81.00 198 HIS A O 1
ATOM 1583 N N . LEU A 1 199 ? 7.761 -7.667 -17.853 1.00 78.75 199 LEU A N 1
ATOM 1584 C CA . LEU A 1 199 ? 8.694 -7.241 -18.907 1.00 78.75 199 LEU A CA 1
ATOM 1585 C C . LEU A 1 199 ? 9.555 -8.388 -19.444 1.00 78.75 199 LEU A C 1
ATOM 1587 O O . LEU A 1 199 ? 9.971 -8.387 -20.603 1.00 78.75 199 LEU A O 1
ATOM 1591 N N . VAL A 1 200 ? 9.844 -9.368 -18.592 1.00 87.50 200 VAL A N 1
ATOM 1592 C CA . VAL A 1 200 ? 10.599 -10.573 -18.943 1.00 87.50 200 VAL A CA 1
ATOM 1593 C C . VAL A 1 200 ? 9.952 -11.782 -18.285 1.00 87.50 200 VAL A C 1
ATOM 1595 O O . VAL A 1 200 ? 9.258 -11.659 -17.281 1.00 87.50 200 VAL A O 1
ATOM 1598 N N . LYS A 1 201 ? 10.209 -12.960 -18.832 1.00 90.69 201 LYS A N 1
ATOM 1599 C CA . LYS A 1 201 ? 9.935 -14.246 -18.204 1.00 90.69 201 LYS A CA 1
ATOM 1600 C C . LYS A 1 201 ? 11.258 -14.846 -17.763 1.00 90.69 201 LYS A C 1
ATOM 1602 O O . LYS A 1 201 ? 12.212 -14.838 -18.550 1.00 90.69 201 LYS 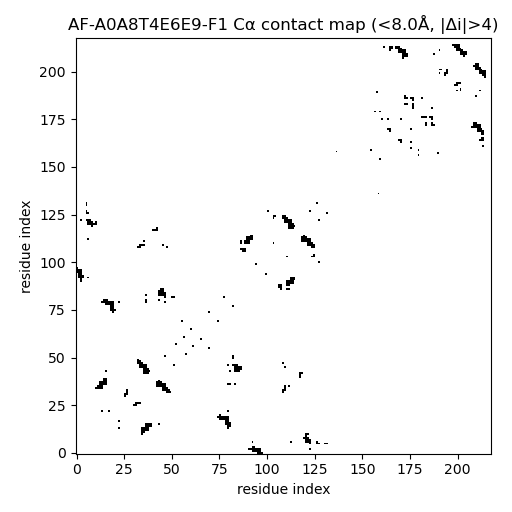A O 1
ATOM 1607 N N . THR A 1 202 ? 11.322 -15.372 -16.544 1.00 91.69 202 THR A N 1
ATOM 1608 C CA . THR A 1 202 ? 12.504 -16.096 -16.077 1.00 91.69 202 THR A CA 1
ATOM 1609 C C . THR A 1 202 ? 12.260 -17.599 -16.046 1.00 91.69 202 THR A C 1
ATOM 1611 O O . THR A 1 202 ? 11.139 -18.093 -15.909 1.00 91.69 202 THR A O 1
ATOM 1614 N N . ARG A 1 203 ? 13.334 -18.361 -16.240 1.00 91.19 203 ARG A N 1
ATOM 1615 C CA . ARG A 1 203 ? 13.339 -19.816 -16.087 1.00 91.19 203 ARG A CA 1
ATOM 1616 C C . ARG A 1 203 ? 14.675 -20.255 -15.513 1.00 91.19 203 ARG A C 1
ATOM 1618 O O . ARG A 1 203 ? 15.719 -19.779 -15.944 1.00 91.19 203 ARG A O 1
ATOM 1625 N N . TYR A 1 204 ? 14.652 -21.233 -14.616 1.00 88.00 204 TYR A N 1
ATOM 1626 C CA . TYR A 1 204 ? 15.864 -21.918 -14.174 1.00 88.00 204 TYR A CA 1
ATOM 1627 C C . TYR A 1 204 ? 16.162 -23.138 -15.055 1.00 88.00 204 TYR A C 1
ATOM 1629 O O . TYR A 1 204 ? 15.303 -23.996 -15.273 1.00 88.00 204 TYR A O 1
ATOM 1637 N N . ALA A 1 205 ? 17.386 -23.205 -15.581 1.00 81.19 205 ALA A N 1
ATOM 1638 C CA . ALA A 1 205 ? 17.903 -24.359 -16.310 1.00 81.19 205 ALA A CA 1
ATOM 1639 C C . ALA A 1 205 ? 18.924 -25.118 -15.451 1.00 81.19 205 ALA A C 1
ATOM 1641 O O . ALA A 1 205 ? 19.813 -24.507 -14.856 1.00 81.19 205 ALA A O 1
ATOM 1642 N N . TRP A 1 206 ? 18.827 -26.453 -15.433 1.00 69.62 206 TRP A N 1
ATOM 1643 C CA . TRP A 1 206 ? 19.652 -27.308 -14.566 1.00 69.62 206 TRP A CA 1
ATOM 1644 C C . TRP A 1 206 ? 21.167 -27.206 -14.845 1.00 69.62 206 TRP A C 1
ATOM 1646 O O . TRP A 1 206 ? 21.964 -27.369 -13.932 1.00 69.62 206 TRP A O 1
ATOM 1656 N N . LEU A 1 207 ? 21.561 -26.840 -16.074 1.00 62.25 207 LEU A N 1
ATOM 1657 C CA . LEU A 1 207 ? 22.956 -26.638 -16.506 1.00 62.25 207 LEU A CA 1
ATOM 1658 C C . LEU A 1 207 ? 23.231 -25.199 -16.989 1.00 62.25 207 LEU A C 1
ATOM 1660 O O . LEU A 1 207 ? 23.902 -24.988 -17.996 1.00 62.25 207 LEU A O 1
ATOM 1664 N N . GLY A 1 208 ? 22.695 -24.178 -16.315 1.00 68.56 208 GLY A N 1
ATOM 1665 C CA . GLY A 1 208 ? 22.964 -22.793 -16.740 1.00 68.56 208 GLY A CA 1
ATOM 1666 C C . GLY A 1 208 ? 22.415 -21.663 -15.876 1.00 68.56 208 GLY A C 1
ATOM 1667 O O . GLY A 1 208 ? 22.613 -20.501 -16.233 1.00 68.56 208 GLY A O 1
ATOM 1668 N N . GLY A 1 209 ? 21.745 -21.974 -14.762 1.00 88.62 209 GLY A N 1
ATOM 1669 C CA . GLY A 1 209 ? 21.180 -20.969 -13.862 1.00 88.62 209 GLY A CA 1
ATOM 1670 C C . GLY A 1 209 ? 19.942 -20.280 -14.442 1.00 88.62 209 GLY A C 1
ATOM 1671 O O . GLY A 1 209 ? 19.252 -20.836 -15.304 1.00 88.62 209 GLY A O 1
ATOM 1672 N N . MET A 1 210 ? 19.640 -19.083 -13.936 1.00 93.94 210 MET A N 1
ATOM 1673 C CA . MET A 1 210 ? 18.518 -18.275 -14.409 1.00 93.94 210 MET A CA 1
ATOM 1674 C C . MET A 1 210 ? 18.731 -17.844 -15.866 1.00 93.94 210 MET A C 1
ATOM 1676 O O . MET A 1 210 ? 19.807 -17.381 -16.252 1.00 93.94 210 MET A O 1
ATOM 1680 N N . LYS A 1 211 ? 17.677 -17.948 -16.668 1.00 94.38 211 LYS A N 1
ATOM 1681 C CA . LYS A 1 211 ? 17.576 -17.397 -18.016 1.00 94.38 211 LYS A CA 1
ATOM 1682 C C . LYS A 1 211 ? 16.421 -16.413 -18.086 1.00 94.38 211 LYS A C 1
ATOM 1684 O O . LYS A 1 211 ? 15.388 -16.640 -17.460 1.00 94.38 211 LYS A O 1
ATOM 1689 N N . LEU A 1 212 ? 16.608 -15.347 -18.853 1.00 93.19 212 LEU A N 1
ATOM 1690 C CA . LEU A 1 212 ? 15.626 -14.297 -19.081 1.00 93.19 212 LEU A CA 1
ATOM 1691 C C . LEU A 1 212 ? 15.190 -14.336 -20.544 1.00 93.19 212 LEU A C 1
ATOM 1693 O O . LEU A 1 212 ? 16.024 -14.488 -21.432 1.00 93.19 212 LEU A O 1
ATOM 1697 N N . ARG A 1 213 ? 13.904 -14.140 -20.801 1.00 90.75 213 ARG A N 1
ATOM 1698 C CA . ARG A 1 213 ? 13.356 -13.941 -22.146 1.00 90.75 213 ARG A CA 1
ATOM 1699 C C . ARG A 1 213 ? 12.411 -12.752 -22.121 1.00 90.75 213 ARG A C 1
ATOM 1701 O O . ARG A 1 213 ? 11.656 -12.612 -21.162 1.00 90.75 213 ARG A O 1
ATOM 1708 N N . ARG A 1 214 ? 12.413 -11.911 -23.154 1.00 87.19 214 ARG A N 1
ATOM 1709 C CA . ARG A 1 214 ? 11.434 -10.825 -23.254 1.00 87.19 214 ARG A CA 1
ATOM 1710 C C . ARG A 1 214 ? 10.022 -11.374 -23.461 1.00 87.19 214 ARG A C 1
ATOM 1712 O O . ARG A 1 214 ? 9.826 -12.357 -24.175 1.00 87.19 214 ARG A O 1
ATOM 1719 N N . ILE A 1 215 ? 9.053 -10.747 -22.807 1.00 81.69 215 ILE A N 1
ATOM 1720 C CA . ILE A 1 215 ? 7.640 -10.961 -23.112 1.00 81.69 215 ILE A CA 1
ATOM 1721 C C . ILE A 1 215 ? 7.319 -9.977 -24.241 1.00 81.69 215 ILE A C 1
ATOM 1723 O O . ILE A 1 215 ? 7.472 -8.770 -24.065 1.00 81.69 215 ILE A O 1
ATOM 1727 N N . GLU A 1 216 ? 7.000 -10.492 -25.427 1.00 67.12 216 GLU A N 1
ATOM 1728 C CA . GLU A 1 216 ? 6.448 -9.673 -26.508 1.00 67.12 216 GLU A CA 1
ATOM 172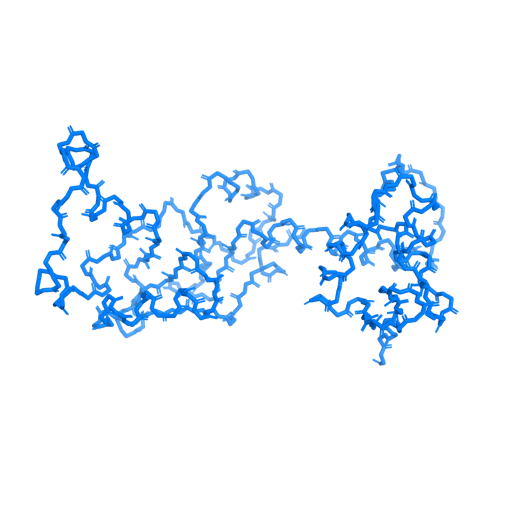9 C C . GLU A 1 216 ? 5.010 -9.327 -26.116 1.00 67.12 216 GLU A C 1
ATOM 1731 O O . GLU A 1 216 ? 4.229 -10.227 -25.798 1.00 67.12 216 GLU A O 1
ATOM 1736 N N . ASP A 1 217 ? 4.688 -8.033 -26.065 1.00 53.62 217 ASP A N 1
ATOM 1737 C CA . ASP A 1 217 ? 3.301 -7.590 -25.947 1.00 53.62 217 ASP A CA 1
ATOM 1738 C C . ASP A 1 217 ? 2.551 -8.130 -27.176 1.00 53.62 217 ASP A C 1
ATOM 1740 O O . ASP A 1 217 ? 2.886 -7.774 -28.309 1.00 53.62 217 ASP A O 1
ATOM 1744 N N . GLY A 1 218 ? 1.610 -9.049 -26.947 1.00 39.97 218 GLY A N 1
ATOM 1745 C CA . GLY A 1 218 ? 0.647 -9.494 -27.956 1.00 39.97 218 GLY A CA 1
ATOM 1746 C C . GLY A 1 218 ? -0.401 -8.432 -28.247 1.00 39.97 218 GLY A C 1
ATOM 1747 O O . GLY A 1 218 ? -0.715 -7.645 -27.323 1.00 39.97 218 GLY A O 1
#

Solvent-accessible surface area (backbone atoms only — not comparable to full-atom values): 12659 Å² total; per-residue (Å²): 111,36,35,60,80,49,40,37,70,83,72,73,67,44,46,35,78,40,36,46,70,56,54,54,50,49,28,63,76,69,73,42,63,47,31,47,28,19,56,84,87,46,78,64,22,35,38,37,52,77,54,50,45,55,70,76,54,42,71,71,53,80,76,46,74,92,74,77,75,80,59,66,77,81,50,66,82,39,27,37,56,81,60,36,37,73,62,96,57,72,44,43,49,82,42,48,39,83,83,39,46,73,57,45,70,73,47,60,72,55,30,45,23,43,55,96,94,33,77,66,27,35,38,39,52,63,38,53,57,52,47,53,49,51,52,55,53,52,50,55,64,59,44,76,78,57,89,86,86,88,73,88,82,79,77,47,74,66,56,54,51,56,61,68,21,62,80,80,43,78,37,44,35,59,61,51,14,66,76,70,75,48,55,50,68,56,40,49,54,52,49,54,53,35,33,78,66,66,51,28,46,76,46,79,42,100,89,61,47,48,27,35,25,51,52,78,88,125